Protein AF-A0A061RUN8-F1 (afdb_monomer)

InterPro domains:
  IPR000644 CBS domain [PF00571] (130-183)
  IPR000644 CBS domain [PF00571] (269-320)
  IPR000644 CBS domain [PS51371] (270-327)
  IPR000644 CBS domain [SM00116] (137-188)
  IPR000644 CBS domain [SM00116] (273-321)
  IPR001807 Chloride channel [PF00654] (1-95)
  IPR001807 Chloride channel [PR00762] (46-62)
  IPR001807 Chloride channel [PR00762] (64-83)
  IPR001807 Chloride channel [PR00762] (102-116)
  IPR014743 Chloride channel, core [SSF81340] (1-117)
  IPR046342 CBS domain superfamily [G3DSA:3.10.580.10] (121-216)
  IPR046342 CBS domain superfamily [G3DSA:3.10.580.10] (245-333)
  IPR046342 CBS domain superfamily [SSF54631] (128-319)
  IPR051280 Voltage-gated chloride channel/antiporter [PTHR11689] (1-322)

Radius of gyration: 31.61 Å; Cα contacts (8 Å, |Δi|>4): 404; chains: 1; bounding box: 85×66×84 Å

Secondary structure (DSSP, 8-state):
-HHHHHHHHHHHHHHHHHHHHHTT-----SSSS---SSGGGT--HHHHHHHHHHHHHHHHH---HHHHHHHHHHHT-GGGHHHHHHHHHHHHHHHHHH---HHHHHHHHTT-----SS---SS-GGGSBGGGTSB-S---EESEEEHHHHHHHHHH---SEEEEEEEETTEEEEEEEEEHHHHHHHHHHHHHS-TT------HHHHH-----HHHHHHHHHHHHHHHTT--GGG--TT---TTTHHHHTTT------TTSS-EEE-TTTSBTT--EEETTSBHHHHHHHHHHTT-SEEEEE-TT-BEEEEEETTTTSHHHHHHHHHHHHHHT--

Foldseek 3Di:
DLQVQLVVLLVVLVVVLVVCVVVPPPPPPDDDPDDDPDSCVVGPSNLSSLLSSLLVVCLQAVDQPVSLVVSCVVVVDPVSSVSSNVSSVVSSVVSVVPDDHPVVVVCVVVVPLDADPAQQAPDDLQLPFPLLLFDDDADAAELKHALQVLLVCLVVDPDQKHFYWYQDPVGTFTQFMFGPLQNLQQLVQLLVDDPPDDSPDDVVNSVPPPDDPVVVVVVVVVSVCSSVLHDPVPDDPPDPDPPVVVVCVVPDDRDPDPSRGDMDRCVVRGGRVAAEEERRGGLRVVSCVCVVVVHQKYFYAHPRNHTSGIDGSVSSGRVNNNVSVVVCVVVVSD

Solvent-accessible surface area (backbone atoms only — not comparable to full-atom values): 19364 Å² total; per-residue (Å²): 95,47,66,61,16,23,54,52,15,26,50,51,31,48,51,51,56,50,52,52,64,72,62,64,66,76,73,80,81,87,83,70,100,78,78,73,102,48,78,64,79,83,54,51,38,66,61,31,13,52,33,24,12,41,15,42,36,12,37,42,57,63,48,54,70,68,52,39,50,54,54,25,62,76,65,71,39,74,84,54,35,65,61,33,42,52,38,17,51,53,30,28,54,60,29,63,76,74,47,79,38,53,64,59,55,53,36,58,77,68,67,52,93,72,79,68,100,58,88,66,48,93,54,74,45,68,77,37,44,34,67,59,52,35,46,67,87,68,76,70,42,51,42,67,33,48,41,50,58,53,49,49,50,63,69,78,44,91,66,64,63,34,46,28,26,43,86,48,100,92,44,55,30,64,54,28,34,35,46,43,70,48,53,53,53,51,52,52,53,51,71,70,51,63,94,86,64,79,89,82,74,57,74,67,72,69,62,70,77,86,67,55,78,70,53,53,58,55,47,51,56,53,48,52,33,57,72,68,77,44,73,74,90,74,72,66,97,80,72,86,61,93,69,56,64,66,59,51,69,76,70,64,77,85,73,86,56,78,58,58,80,32,73,45,77,41,68,92,74,39,40,62,83,58,66,68,43,51,41,85,36,31,36,45,61,51,50,51,52,38,61,76,70,64,55,66,65,40,42,25,20,43,98,82,36,31,74,63,26,38,36,42,68,74,41,70,30,41,74,44,43,43,50,25,51,55,51,37,50,74,71,62,76,101

Sequence (334 aa):
MLVIGACAGRLVGIAATHFIMEHDYPLPTSTEGFTPDSPWTWIDPGAFALVGAGAFMGGVTRLTISLSVIMMEISNDIRLLPSVLVSILVAKAMADMCTHALYHALLEIKCVPFLPGEPNASVSPDLLHVTSVMRSPVVCIKEVDRVQYIKTVLRDTGHSVFPVVRSTNNGQVFVGTIARDHLKVILRRLATLPIGAALDVTYEDLQMRQVSQADRDYVADQEMALLHDIPVAAVDPEADGGSQVRQRLANGHAGRTAADEGVVDLRPYMNTSAPSVLDTFSVERAYMMFRTLGLRHLVVVDAVNHIVGIISRQDLLGYCLDDAISKAQRKGEL

Structure (mmCIF, N/CA/C/O backbone):
data_AF-A0A061RUN8-F1
#
_entry.id   AF-A0A061RUN8-F1
#
loop_
_atom_site.group_PDB
_atom_site.id
_atom_site.type_symbol
_atom_site.label_atom_id
_atom_site.label_alt_id
_atom_site.label_comp_id
_atom_site.label_asym_id
_atom_site.label_entity_id
_atom_site.label_seq_id
_atom_site.pdbx_PDB_ins_code
_atom_site.Cartn_x
_atom_site.Cartn_y
_atom_site.Cartn_z
_atom_site.occupancy
_atom_site.B_iso_or_equiv
_atom_site.auth_seq_id
_atom_site.auth_comp_id
_atom_site.auth_asym_id
_atom_site.auth_atom_id
_atom_site.pdbx_PDB_model_num
ATOM 1 N N . MET A 1 1 ? 9.802 -11.479 -22.300 1.00 90.75 1 MET A N 1
ATOM 2 C CA . MET A 1 1 ? 10.288 -10.083 -22.396 1.00 90.75 1 MET A CA 1
ATOM 3 C C . MET A 1 1 ? 11.780 -10.026 -22.693 1.00 90.75 1 MET A C 1
ATOM 5 O O . MET A 1 1 ? 12.121 -9.557 -23.766 1.00 90.75 1 MET A O 1
ATOM 9 N N . LEU A 1 2 ? 12.651 -10.577 -21.838 1.00 93.56 2 LEU A N 1
ATOM 10 C CA . LEU A 1 2 ? 14.108 -10.568 -22.069 1.00 93.56 2 LEU A CA 1
ATOM 11 C C . LEU A 1 2 ? 14.529 -11.144 -23.425 1.00 93.56 2 LEU A C 1
ATOM 13 O O . LEU A 1 2 ? 15.262 -10.488 -24.146 1.00 93.56 2 LEU A O 1
ATOM 17 N N . VAL A 1 3 ? 14.014 -12.317 -23.809 1.00 96.00 3 VAL A N 1
ATOM 18 C CA . VAL A 1 3 ? 14.350 -12.949 -25.101 1.00 96.00 3 VAL A CA 1
ATOM 19 C C . VAL A 1 3 ? 13.972 -12.060 -26.290 1.00 96.00 3 VAL A C 1
ATOM 21 O O . VAL A 1 3 ? 14.757 -11.913 -27.215 1.00 96.00 3 VAL A O 1
ATOM 24 N N . ILE A 1 4 ? 12.804 -11.414 -26.242 1.00 96.25 4 ILE A N 1
ATOM 25 C CA . ILE A 1 4 ? 12.330 -10.522 -27.313 1.00 96.25 4 ILE A CA 1
ATOM 26 C C . ILE A 1 4 ? 13.283 -9.331 -27.459 1.00 96.25 4 ILE A C 1
ATOM 28 O O . ILE A 1 4 ? 13.742 -9.038 -28.562 1.00 96.25 4 ILE A O 1
ATOM 32 N N . GLY A 1 5 ? 13.634 -8.690 -26.340 1.00 96.19 5 GLY A N 1
ATOM 33 C CA . GLY A 1 5 ? 14.608 -7.600 -26.336 1.00 96.19 5 GLY A CA 1
ATOM 34 C C . GLY A 1 5 ? 16.011 -8.048 -26.750 1.00 96.19 5 GLY A C 1
ATOM 35 O O . GLY A 1 5 ? 16.682 -7.323 -27.476 1.00 96.19 5 GLY A O 1
ATOM 36 N N . ALA A 1 6 ? 16.433 -9.257 -26.367 1.00 96.19 6 ALA A N 1
ATOM 37 C CA . ALA A 1 6 ? 17.719 -9.827 -26.761 1.00 96.19 6 ALA A CA 1
ATOM 38 C C . ALA A 1 6 ? 17.799 -10.062 -28.269 1.00 96.19 6 ALA A C 1
ATOM 40 O O . ALA A 1 6 ? 18.789 -9.697 -28.896 1.00 96.19 6 ALA A O 1
ATOM 41 N N . CYS A 1 7 ? 16.749 -10.633 -28.864 1.00 96.62 7 CYS A N 1
ATOM 42 C CA . CYS A 1 7 ? 16.660 -10.823 -30.307 1.00 96.62 7 CYS A CA 1
ATOM 43 C C . CYS A 1 7 ? 16.708 -9.480 -31.045 1.00 96.62 7 CYS A C 1
ATOM 45 O O . CYS A 1 7 ? 17.486 -9.341 -31.985 1.00 96.62 7 CYS A O 1
ATOM 47 N N . ALA A 1 8 ? 15.941 -8.481 -30.596 1.00 96.00 8 ALA A N 1
ATOM 48 C CA . ALA A 1 8 ? 15.952 -7.146 -31.194 1.00 96.00 8 ALA A CA 1
ATOM 49 C C . ALA A 1 8 ? 17.323 -6.458 -31.055 1.00 96.00 8 ALA A C 1
ATOM 51 O O . ALA A 1 8 ? 17.858 -5.949 -32.036 1.00 96.00 8 ALA A O 1
ATOM 52 N N . GLY A 1 9 ? 17.931 -6.503 -29.866 1.00 95.69 9 GLY A N 1
ATOM 53 C CA . GLY A 1 9 ? 19.265 -5.953 -29.618 1.00 95.69 9 GLY A CA 1
ATOM 54 C C . GLY A 1 9 ? 20.340 -6.637 -30.460 1.00 95.69 9 GLY A C 1
ATOM 55 O O . GLY A 1 9 ? 21.174 -5.967 -31.062 1.00 95.69 9 GLY A O 1
ATOM 56 N N . ARG A 1 10 ? 20.277 -7.967 -30.595 1.00 94.88 10 ARG A N 1
ATOM 57 C CA . ARG A 1 10 ? 21.197 -8.726 -31.447 1.00 94.88 10 ARG A CA 1
ATOM 58 C C . ARG A 1 10 ? 21.043 -8.362 -32.922 1.00 94.88 10 ARG A C 1
ATOM 60 O O . ARG A 1 10 ? 22.051 -8.221 -33.606 1.00 94.88 10 ARG A O 1
ATOM 67 N N . LEU A 1 11 ? 19.810 -8.193 -33.406 1.00 95.69 11 LEU A N 1
ATOM 68 C CA . LEU A 1 11 ? 19.546 -7.735 -34.773 1.00 95.69 11 LEU A CA 1
ATOM 69 C C . LEU A 1 11 ? 20.143 -6.346 -35.018 1.00 95.69 11 LEU A C 1
ATOM 71 O O . LEU A 1 11 ? 20.801 -6.153 -36.034 1.00 95.69 11 LEU A O 1
ATOM 75 N N . VAL A 1 12 ? 19.985 -5.414 -34.072 1.00 93.88 12 VAL A N 1
ATOM 76 C CA . VAL A 1 12 ? 20.600 -4.078 -34.148 1.00 93.88 12 VAL A CA 1
ATOM 77 C C . VAL A 1 12 ? 22.128 -4.167 -34.146 1.00 93.88 12 VAL A C 1
ATOM 79 O O . VAL A 1 12 ? 22.766 -3.497 -34.950 1.00 93.88 12 VAL A O 1
ATOM 82 N N . GLY A 1 13 ? 22.720 -5.022 -33.307 1.00 91.12 13 GLY A N 1
ATOM 83 C CA . GLY A 1 13 ? 24.169 -5.240 -33.279 1.00 91.12 13 GLY A CA 1
ATOM 84 C C . GLY A 1 13 ? 24.713 -5.773 -34.609 1.00 91.12 13 GLY A C 1
ATOM 85 O O . GLY A 1 13 ? 25.677 -5.229 -35.139 1.00 91.12 13 GLY A O 1
ATOM 86 N N . ILE A 1 14 ? 24.060 -6.782 -35.196 1.00 90.25 14 ILE A N 1
ATOM 87 C CA . ILE A 1 14 ? 24.443 -7.331 -36.509 1.00 90.25 14 ILE A CA 1
ATOM 88 C C . ILE A 1 14 ? 24.260 -6.276 -37.609 1.00 90.25 14 ILE A C 1
ATOM 90 O O . ILE A 1 14 ? 25.157 -6.083 -38.428 1.00 90.25 14 ILE A O 1
ATOM 94 N N . ALA A 1 15 ? 23.140 -5.550 -37.610 1.00 89.62 15 ALA A N 1
ATOM 95 C CA . ALA A 1 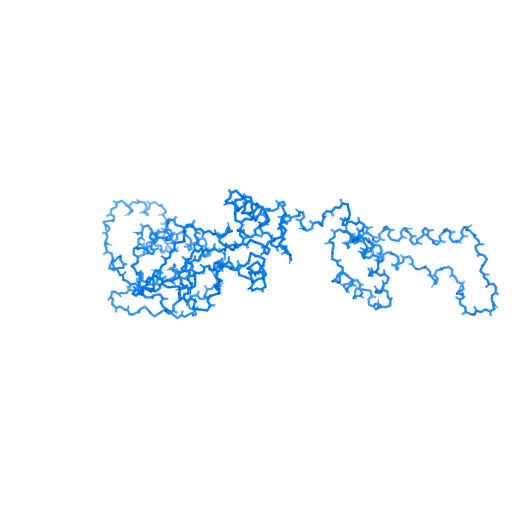15 ? 22.892 -4.482 -38.574 1.00 89.62 15 ALA A CA 1
ATOM 96 C C . ALA A 1 15 ? 23.943 -3.364 -38.478 1.00 89.62 15 ALA A C 1
ATOM 98 O O . ALA A 1 15 ? 24.418 -2.893 -39.506 1.00 89.62 15 ALA A O 1
ATOM 99 N N . ALA A 1 16 ? 24.361 -2.987 -37.265 1.00 85.88 16 ALA A N 1
ATOM 100 C CA . ALA A 1 16 ? 25.427 -2.011 -37.053 1.00 85.88 16 ALA A CA 1
ATOM 101 C C . ALA A 1 16 ? 26.763 -2.500 -37.630 1.00 85.88 16 ALA A C 1
ATOM 103 O O . ALA A 1 16 ? 27.414 -1.755 -38.360 1.00 85.88 16 ALA A O 1
ATOM 104 N N . THR A 1 17 ? 27.141 -3.763 -37.380 1.00 83.44 17 THR A N 1
ATOM 105 C CA . THR A 1 17 ? 28.361 -4.336 -37.978 1.00 83.44 17 THR A CA 1
ATOM 106 C C . THR A 1 17 ? 28.304 -4.346 -39.504 1.00 83.44 17 THR A C 1
ATOM 108 O O . THR A 1 17 ? 29.271 -3.948 -40.148 1.00 83.44 17 THR A O 1
ATOM 111 N N . HIS A 1 18 ? 27.159 -4.719 -40.087 1.00 83.31 18 HIS A N 1
ATOM 112 C CA . HIS A 1 18 ? 26.980 -4.748 -41.537 1.00 83.31 18 HIS A CA 1
ATOM 113 C C . HIS A 1 18 ? 27.050 -3.346 -42.146 1.00 83.31 18 HIS A C 1
ATOM 115 O O . HIS A 1 18 ? 27.746 -3.143 -43.131 1.00 83.31 18 HIS A O 1
ATOM 121 N N . PHE A 1 19 ? 26.382 -2.363 -41.538 1.00 83.00 19 PHE A N 1
ATOM 122 C CA . PHE A 1 19 ? 26.378 -0.982 -42.018 1.00 83.00 19 PHE A CA 1
ATOM 123 C C . PHE A 1 19 ? 27.784 -0.371 -42.042 1.00 83.00 19 PHE A C 1
ATOM 125 O O . PHE A 1 19 ? 28.149 0.322 -42.989 1.00 83.00 19 PHE A O 1
ATOM 132 N N . ILE A 1 20 ? 28.586 -0.656 -41.015 1.00 76.38 20 ILE A N 1
ATOM 133 C CA . ILE A 1 20 ? 29.964 -0.166 -40.907 1.00 76.38 20 ILE A CA 1
ATOM 134 C C . ILE A 1 20 ? 30.882 -0.857 -41.920 1.00 76.38 20 ILE A C 1
ATOM 136 O O . ILE A 1 20 ? 31.741 -0.196 -42.497 1.00 76.38 20 ILE A O 1
ATOM 140 N N . MET A 1 21 ? 30.686 -2.158 -42.157 1.00 73.19 21 MET A N 1
ATOM 141 C CA . MET A 1 21 ? 31.404 -2.895 -43.203 1.00 73.19 21 MET A CA 1
ATOM 142 C C . MET A 1 21 ? 31.029 -2.414 -44.612 1.00 73.19 21 MET A C 1
ATOM 144 O O . MET A 1 21 ? 31.880 -2.389 -45.491 1.00 73.19 21 MET A O 1
ATOM 148 N N . GLU A 1 22 ? 29.771 -2.032 -4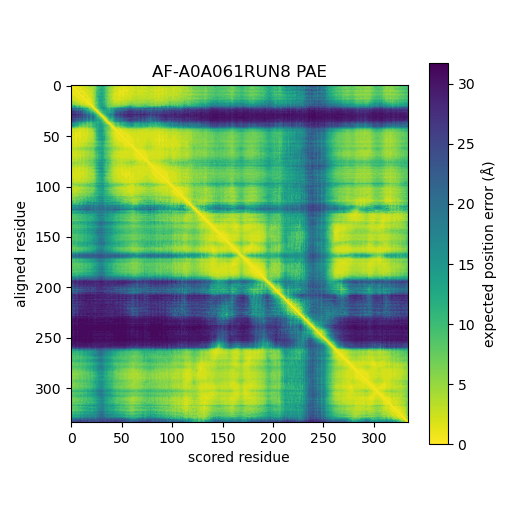4.832 1.00 72.75 22 GLU A N 1
ATOM 149 C CA . GLU A 1 22 ? 29.256 -1.605 -46.138 1.00 72.75 22 GLU A CA 1
ATOM 150 C C . GLU A 1 22 ? 29.661 -0.169 -46.507 1.00 72.75 22 GLU A C 1
ATOM 152 O O . GLU A 1 22 ? 29.859 0.124 -47.683 1.00 72.75 22 GLU A O 1
ATOM 157 N N . HIS A 1 23 ? 29.824 0.723 -45.524 1.00 68.75 23 HIS A N 1
ATOM 158 C CA . HIS A 1 23 ? 30.216 2.120 -45.761 1.00 68.75 23 HIS A CA 1
ATOM 159 C C . HIS A 1 23 ? 31.730 2.364 -45.863 1.00 68.75 23 HIS A C 1
ATOM 161 O O . HIS A 1 23 ? 32.127 3.526 -45.931 1.00 68.75 23 HIS A O 1
ATOM 167 N N . ASP A 1 24 ? 32.554 1.308 -45.890 1.00 58.88 24 ASP A N 1
ATOM 168 C CA . ASP A 1 24 ? 34.011 1.350 -46.111 1.00 58.88 24 ASP A CA 1
ATOM 169 C C . ASP A 1 24 ? 34.677 2.546 -45.401 1.00 58.88 24 ASP A C 1
ATOM 171 O O . ASP A 1 24 ? 35.418 3.333 -45.995 1.00 58.88 24 ASP A O 1
ATOM 175 N N . TYR A 1 25 ? 34.341 2.747 -44.116 1.00 55.16 25 TYR A N 1
ATOM 176 C CA . TYR A 1 25 ? 35.013 3.762 -43.311 1.00 55.16 25 TYR A CA 1
ATOM 177 C C . TYR A 1 25 ? 36.499 3.405 -43.323 1.00 55.16 25 TYR A C 1
ATOM 179 O O . TYR A 1 25 ? 36.845 2.328 -42.826 1.00 55.16 25 TYR A O 1
ATOM 187 N N . PRO A 1 26 ? 37.383 4.255 -43.882 1.00 51.06 26 PRO A N 1
ATOM 188 C CA . PRO A 1 26 ? 38.795 3.940 -43.922 1.00 51.06 26 PRO A CA 1
ATOM 189 C C . PRO A 1 26 ? 39.248 3.802 -42.476 1.00 51.06 26 PRO A C 1
ATOM 191 O O . PRO A 1 26 ? 39.235 4.776 -41.721 1.00 51.06 26 PRO A O 1
ATOM 194 N N . LEU A 1 27 ? 39.608 2.580 -42.078 1.00 55.97 27 LEU A N 1
ATOM 195 C CA . LEU A 1 27 ? 40.363 2.346 -40.857 1.00 55.97 27 LEU A CA 1
ATOM 196 C C . LEU A 1 27 ? 41.563 3.299 -40.933 1.00 55.97 27 LEU A C 1
ATOM 198 O O . LEU A 1 27 ? 42.354 3.167 -41.872 1.00 55.97 27 LEU A O 1
ATOM 202 N N . PRO A 1 28 ? 41.683 4.306 -40.046 1.00 47.56 28 PRO A N 1
ATOM 203 C CA . PRO A 1 28 ? 42.823 5.200 -40.086 1.00 47.56 28 PRO A CA 1
ATOM 204 C C . PRO A 1 28 ? 44.076 4.345 -39.921 1.00 47.56 28 PRO A C 1
ATOM 206 O O . PRO A 1 28 ? 44.276 3.695 -38.898 1.00 47.56 28 PRO A O 1
ATOM 209 N N . THR A 1 29 ? 44.890 4.301 -40.972 1.00 47.75 29 THR A N 1
ATOM 210 C CA . THR A 1 29 ? 46.168 3.595 -41.002 1.00 47.75 29 THR A CA 1
ATOM 211 C C . THR A 1 29 ? 47.048 4.075 -39.846 1.00 47.75 29 THR A C 1
ATOM 213 O O . THR A 1 29 ? 47.623 5.156 -39.899 1.00 47.75 29 THR A O 1
ATOM 216 N N . SER A 1 30 ? 47.114 3.259 -38.794 1.00 50.62 30 SER A N 1
ATOM 217 C CA . SER A 1 30 ? 48.291 2.978 -37.964 1.00 50.62 30 SER A CA 1
ATOM 218 C C . SER A 1 30 ? 49.205 4.148 -37.555 1.00 50.62 30 SER A C 1
ATOM 220 O O . SER A 1 30 ? 50.423 4.034 -37.706 1.00 50.62 30 SER A O 1
ATOM 222 N N . THR A 1 31 ? 48.683 5.240 -36.990 1.00 48.31 31 THR A N 1
ATOM 223 C CA . THR A 1 31 ? 49.556 6.243 -36.334 1.00 48.31 31 THR A CA 1
ATOM 224 C C . THR A 1 31 ? 49.232 6.558 -34.876 1.00 48.31 31 THR A C 1
ATOM 226 O O . THR A 1 31 ? 50.123 7.015 -34.173 1.00 48.31 31 THR A O 1
ATOM 229 N N . GLU A 1 32 ? 48.055 6.211 -34.354 1.00 45.66 32 GLU A N 1
ATOM 230 C CA . GLU A 1 32 ? 47.709 6.403 -32.936 1.00 45.66 32 GLU A CA 1
ATOM 231 C C . GLU A 1 32 ? 46.931 5.157 -32.460 1.00 45.66 32 GLU A C 1
ATOM 233 O O . GLU A 1 32 ? 45.797 4.943 -32.877 1.00 45.66 32 GLU A O 1
ATOM 238 N N . GLY A 1 33 ? 47.577 4.282 -31.674 1.00 45.50 33 GLY A N 1
ATOM 239 C CA . GLY A 1 33 ? 47.192 2.899 -31.312 1.00 45.50 33 GLY A CA 1
ATOM 240 C C . GLY A 1 33 ? 45.818 2.645 -30.662 1.00 45.50 33 GLY A C 1
ATOM 241 O O . GLY A 1 33 ? 45.763 2.077 -29.575 1.00 45.50 33 GLY A O 1
ATOM 242 N N . PHE A 1 34 ? 44.717 3.013 -31.321 1.00 52.09 34 PHE A N 1
ATOM 243 C CA . PHE A 1 34 ? 43.353 2.901 -30.791 1.00 52.09 34 PHE A CA 1
ATOM 244 C C . PHE A 1 34 ? 42.370 2.110 -31.680 1.00 52.09 34 PHE A C 1
ATOM 246 O O . PHE A 1 34 ? 41.207 1.962 -31.312 1.00 52.09 34 PHE A O 1
ATOM 253 N N . THR A 1 35 ? 42.789 1.558 -32.827 1.00 52.78 35 THR A N 1
ATOM 254 C CA . THR A 1 35 ? 41.910 0.725 -33.676 1.00 52.78 35 THR A CA 1
ATOM 255 C C . THR A 1 35 ? 42.324 -0.749 -33.638 1.00 52.78 35 THR A C 1
ATOM 257 O O . THR A 1 35 ? 43.464 -1.050 -33.989 1.00 52.78 35 THR A O 1
ATOM 260 N N . PRO A 1 36 ? 41.436 -1.674 -33.237 1.00 53.53 36 PRO A N 1
ATOM 261 C CA . PRO A 1 36 ? 41.729 -3.105 -33.232 1.00 53.53 36 PRO A CA 1
ATOM 262 C C . PRO A 1 36 ? 41.572 -3.753 -34.625 1.00 53.53 36 PRO A C 1
ATOM 264 O O . PRO A 1 36 ? 40.843 -3.251 -35.477 1.00 53.53 36 PRO A O 1
ATOM 267 N N . ASP A 1 37 ? 42.231 -4.898 -34.830 1.00 57.28 37 ASP A N 1
ATOM 268 C CA . ASP A 1 37 ? 42.442 -5.568 -36.130 1.00 57.28 37 ASP A CA 1
ATOM 269 C C . ASP A 1 37 ? 41.174 -6.137 -36.812 1.00 57.28 37 ASP A C 1
ATOM 271 O O . ASP A 1 37 ? 41.249 -6.693 -37.909 1.00 57.28 37 ASP A O 1
ATOM 275 N N . SER A 1 38 ? 39.994 -6.049 -36.181 1.00 64.25 38 SER A N 1
ATOM 276 C CA . SER A 1 38 ? 38.752 -6.643 -36.691 1.00 64.25 38 SER A CA 1
ATOM 277 C C . SER A 1 38 ? 37.494 -5.842 -36.310 1.00 64.25 38 SER A C 1
ATOM 279 O O . SER A 1 38 ? 37.396 -5.350 -35.190 1.00 64.25 38 SER A O 1
ATOM 281 N N . PRO A 1 39 ? 36.458 -5.750 -37.166 1.00 61.12 39 PRO A N 1
ATOM 282 C CA . PRO A 1 39 ? 35.185 -5.105 -36.816 1.00 61.12 39 PRO A CA 1
ATOM 283 C C . PRO A 1 39 ? 34.502 -5.673 -35.556 1.00 61.12 39 PRO A C 1
ATOM 285 O O . PRO A 1 39 ? 33.817 -4.964 -34.822 1.00 61.12 39 PRO A O 1
ATOM 288 N N . TRP A 1 40 ? 34.741 -6.953 -35.271 1.00 65.00 40 TRP A N 1
ATOM 289 C CA . TRP A 1 40 ? 34.124 -7.691 -34.167 1.00 65.00 40 TRP A CA 1
ATOM 290 C C . TRP A 1 40 ? 34.709 -7.369 -32.786 1.00 65.00 40 TRP A C 1
ATOM 292 O O . TRP A 1 40 ? 34.112 -7.725 -31.776 1.00 65.00 40 TRP A O 1
ATOM 302 N N . THR A 1 41 ? 35.869 -6.710 -32.708 1.00 66.50 41 THR A N 1
ATOM 303 C CA . THR A 1 41 ? 36.519 -6.406 -31.418 1.00 66.50 41 THR A CA 1
ATOM 304 C C . THR A 1 41 ? 35.976 -5.150 -30.743 1.00 66.50 41 THR A C 1
ATOM 306 O O . THR A 1 41 ? 36.185 -4.976 -29.547 1.00 66.50 41 THR A O 1
ATOM 309 N N . TRP A 1 42 ? 35.286 -4.273 -31.479 1.00 71.38 42 TRP A N 1
ATOM 310 C CA . TRP A 1 42 ? 34.696 -3.043 -30.934 1.00 71.38 42 TRP A CA 1
ATOM 311 C C . TRP A 1 42 ? 33.161 -3.054 -30.926 1.00 71.38 42 TRP A C 1
ATOM 313 O O . TRP A 1 42 ? 32.559 -2.283 -30.180 1.00 71.38 42 TRP A O 1
ATOM 323 N N . ILE A 1 43 ? 32.521 -3.954 -31.684 1.00 80.62 43 ILE A N 1
ATOM 324 C CA . ILE A 1 43 ? 31.067 -4.164 -31.679 1.00 80.62 43 ILE A CA 1
ATOM 325 C C . ILE A 1 43 ? 30.785 -5.654 -31.477 1.00 80.62 43 ILE A C 1
ATOM 327 O O . ILE A 1 43 ? 30.871 -6.442 -32.416 1.00 80.62 43 ILE A O 1
ATOM 331 N N . ASP A 1 44 ? 30.415 -6.032 -30.252 1.00 87.12 44 ASP A N 1
ATOM 332 C CA . ASP A 1 44 ? 29.948 -7.385 -29.938 1.00 87.12 44 ASP A CA 1
ATOM 333 C C . ASP A 1 44 ? 28.408 -7.462 -30.013 1.00 87.12 44 ASP A C 1
ATOM 335 O O . ASP A 1 44 ? 27.717 -6.872 -29.172 1.00 87.12 44 ASP A O 1
ATOM 339 N N . PRO A 1 45 ? 27.824 -8.224 -30.962 1.00 89.44 45 PRO A N 1
ATOM 340 C CA . PRO A 1 45 ? 26.382 -8.456 -31.017 1.00 89.44 45 PRO A CA 1
ATOM 341 C C . PRO A 1 45 ? 25.806 -9.084 -29.736 1.00 89.44 45 PRO A C 1
ATOM 343 O O . PRO A 1 45 ? 24.603 -8.967 -29.492 1.00 89.44 45 PRO A O 1
ATOM 346 N N . GLY A 1 46 ? 26.628 -9.767 -28.927 1.00 89.69 46 GLY A N 1
ATOM 347 C CA . GLY A 1 46 ? 26.259 -10.279 -27.606 1.00 89.69 46 GLY A CA 1
ATOM 348 C C . GLY A 1 46 ? 25.956 -9.163 -26.605 1.00 89.69 46 GLY A C 1
ATOM 349 O O . GLY A 1 46 ? 24.871 -9.142 -26.021 1.00 89.69 46 GLY A O 1
ATOM 350 N N . ALA A 1 47 ? 26.857 -8.189 -26.471 1.00 90.25 47 ALA A N 1
ATOM 351 C CA . ALA A 1 47 ? 26.648 -7.003 -25.641 1.00 90.25 47 ALA A CA 1
ATOM 352 C C . ALA A 1 47 ? 25.395 -6.209 -26.061 1.00 90.25 47 ALA A C 1
ATOM 354 O O . ALA A 1 47 ? 24.583 -5.837 -25.213 1.00 90.25 47 ALA A O 1
ATOM 355 N N . PHE A 1 48 ?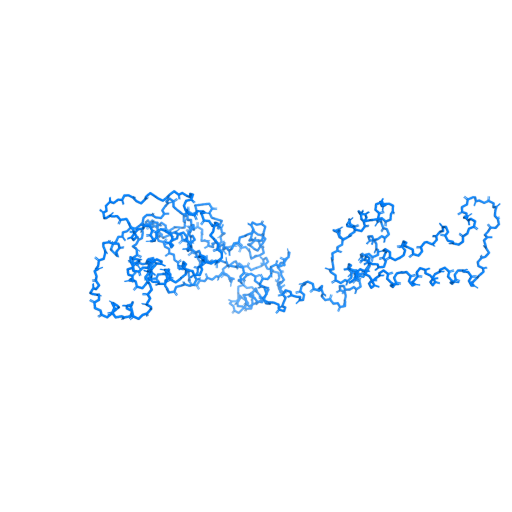 25.167 -6.023 -27.367 1.00 92.75 48 PHE A N 1
ATOM 356 C CA . PHE A 1 48 ? 23.951 -5.365 -27.870 1.00 92.75 48 PHE A CA 1
ATOM 357 C C . PHE A 1 48 ? 22.673 -6.163 -27.576 1.00 92.75 48 PHE A C 1
ATOM 359 O O . PHE A 1 48 ? 21.634 -5.570 -27.277 1.00 92.75 48 PHE A O 1
ATOM 366 N N . ALA A 1 49 ? 22.734 -7.499 -27.603 1.00 94.69 49 ALA A N 1
ATOM 367 C CA . ALA A 1 49 ? 21.620 -8.343 -27.178 1.00 94.69 49 ALA A CA 1
ATOM 368 C C . ALA A 1 49 ? 21.286 -8.118 -25.696 1.00 94.69 49 ALA A C 1
ATOM 370 O O . ALA A 1 49 ? 20.117 -7.971 -25.341 1.00 94.69 49 ALA A O 1
ATOM 371 N N . LEU A 1 50 ? 22.300 -8.028 -24.832 1.00 93.50 50 LEU A N 1
ATOM 372 C CA . LEU A 1 50 ? 22.099 -7.752 -23.411 1.00 93.50 50 LEU A CA 1
ATOM 373 C C . LEU A 1 50 ? 21.459 -6.372 -23.186 1.00 93.50 50 LEU A C 1
ATOM 375 O O . LEU A 1 50 ? 20.463 -6.256 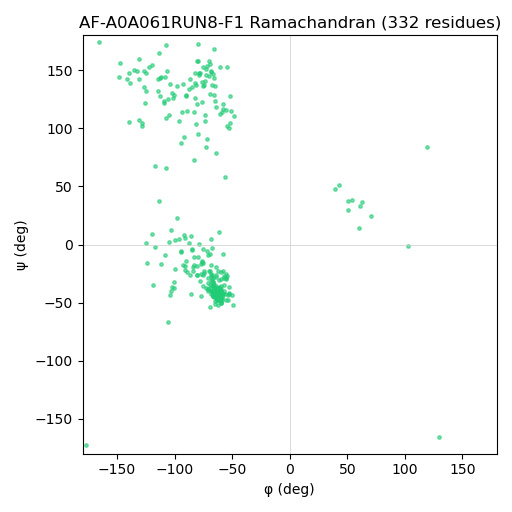-22.469 1.00 93.50 50 LEU A O 1
ATOM 379 N N . VAL A 1 51 ? 21.986 -5.335 -23.840 1.00 94.94 51 VAL A N 1
ATOM 380 C CA . VAL A 1 51 ? 21.454 -3.966 -23.762 1.00 94.94 51 VAL A CA 1
ATOM 381 C C . VAL A 1 51 ? 19.999 -3.921 -24.248 1.00 94.94 51 VAL A C 1
ATOM 383 O O . VAL A 1 51 ? 19.135 -3.384 -23.556 1.00 94.94 51 VAL A O 1
ATOM 386 N N . GLY A 1 52 ? 19.684 -4.562 -25.379 1.00 95.88 52 GLY A N 1
ATOM 387 C CA . GLY A 1 52 ? 18.317 -4.647 -25.905 1.00 95.88 52 GLY A CA 1
ATOM 388 C C . GLY A 1 52 ? 17.354 -5.418 -24.995 1.00 95.88 52 GLY A C 1
ATOM 389 O O . GLY A 1 52 ? 16.204 -5.012 -24.811 1.00 95.88 52 GLY A O 1
ATOM 390 N N . ALA A 1 53 ? 17.817 -6.503 -24.368 1.00 95.81 53 ALA A N 1
ATOM 391 C CA . ALA A 1 53 ? 17.040 -7.262 -23.392 1.00 95.81 53 ALA A CA 1
ATOM 392 C C . ALA A 1 53 ? 16.692 -6.418 -22.158 1.00 95.81 53 ALA A C 1
ATOM 394 O O . ALA A 1 53 ? 15.533 -6.412 -21.726 1.00 95.81 53 ALA A O 1
ATOM 395 N N . GLY A 1 54 ? 17.672 -5.671 -21.638 1.00 95.12 54 GLY A N 1
ATOM 396 C CA . GLY A 1 54 ? 17.496 -4.741 -20.525 1.00 95.12 54 GLY A CA 1
ATOM 397 C C . GLY A 1 54 ? 16.525 -3.619 -20.881 1.00 95.12 54 GLY A C 1
ATOM 398 O O . GLY A 1 54 ? 15.525 -3.436 -20.188 1.00 95.12 54 GLY A O 1
ATOM 399 N N . ALA A 1 55 ? 16.757 -2.936 -22.004 1.00 96.31 55 ALA A N 1
ATOM 400 C CA . ALA A 1 55 ? 15.907 -1.858 -22.501 1.00 96.31 55 ALA A CA 1
ATOM 401 C C . ALA A 1 55 ? 14.445 -2.302 -22.665 1.00 96.31 55 ALA A C 1
ATOM 403 O O . ALA A 1 55 ? 13.539 -1.645 -22.157 1.00 96.31 55 ALA A O 1
ATOM 404 N N . PHE A 1 56 ? 14.194 -3.455 -23.294 1.00 95.81 56 PHE A N 1
ATOM 405 C CA . PHE A 1 56 ? 12.830 -3.952 -23.484 1.00 95.81 56 PHE A CA 1
ATOM 406 C C . PHE A 1 56 ? 12.163 -4.341 -22.157 1.00 95.81 56 PHE A C 1
ATOM 408 O O . PHE A 1 56 ? 11.012 -3.984 -21.910 1.00 95.81 56 PHE A O 1
ATOM 415 N N . MET A 1 57 ? 12.866 -5.046 -21.264 1.00 95.31 57 MET A N 1
ATOM 416 C CA . MET A 1 57 ? 12.293 -5.427 -19.969 1.00 95.31 57 MET A CA 1
ATOM 417 C C . MET A 1 57 ? 12.048 -4.208 -19.067 1.00 95.31 57 MET A C 1
ATOM 419 O O . MET A 1 57 ? 10.988 -4.127 -18.441 1.00 95.31 57 MET A O 1
ATOM 423 N N . GLY A 1 58 ? 12.962 -3.237 -19.042 1.00 95.00 58 GLY A N 1
ATOM 424 C CA . GLY A 1 58 ? 12.799 -1.969 -18.325 1.00 95.00 58 GLY A CA 1
ATOM 425 C C . GLY A 1 58 ? 11.671 -1.116 -18.912 1.00 95.00 58 GLY A C 1
ATOM 426 O O . GLY A 1 58 ? 10.844 -0.574 -18.178 1.00 95.00 58 GLY A O 1
ATOM 427 N N . GLY A 1 59 ? 11.548 -1.105 -20.239 1.00 94.81 59 GLY A N 1
ATOM 428 C CA . GLY A 1 59 ? 10.467 -0.465 -20.986 1.00 94.81 59 GLY A CA 1
ATOM 429 C C . GLY A 1 59 ? 9.104 -1.159 -20.877 1.00 94.81 59 GLY A C 1
ATOM 430 O O . GLY A 1 59 ? 8.107 -0.578 -21.281 1.00 94.81 59 GLY A O 1
ATOM 431 N N . VAL A 1 60 ? 8.998 -2.358 -20.300 1.00 94.81 60 VAL A N 1
ATOM 432 C CA . VAL A 1 60 ? 7.700 -3.004 -19.999 1.00 94.81 60 VAL A CA 1
ATOM 433 C C . VAL A 1 60 ? 7.373 -2.921 -18.506 1.00 94.81 60 VAL A C 1
ATOM 435 O O . VAL A 1 60 ? 6.243 -2.625 -18.117 1.00 94.81 60 VAL A O 1
ATOM 438 N N . THR A 1 61 ? 8.368 -3.180 -17.656 1.00 94.31 61 THR A N 1
ATOM 439 C CA . THR A 1 61 ? 8.186 -3.311 -16.200 1.00 94.31 61 THR A CA 1
ATOM 440 C C . THR A 1 61 ? 8.406 -2.016 -15.421 1.00 94.31 61 THR A C 1
ATOM 442 O O . THR A 1 61 ? 7.965 -1.936 -14.280 1.00 94.31 61 THR A O 1
ATOM 445 N N . ARG A 1 62 ? 9.074 -1.014 -16.011 1.00 93.94 62 ARG A N 1
ATOM 446 C CA . ARG A 1 62 ? 9.546 0.228 -15.360 1.00 93.94 62 ARG A CA 1
ATOM 447 C C . ARG A 1 62 ? 10.524 0.016 -14.198 1.00 93.94 62 ARG A C 1
ATOM 449 O O . ARG A 1 62 ? 10.806 0.961 -13.465 1.00 93.94 62 ARG A O 1
ATOM 456 N N . LEU A 1 63 ? 11.082 -1.187 -14.051 1.00 92.69 63 LEU A N 1
ATOM 457 C CA . LEU A 1 63 ? 12.141 -1.476 -13.086 1.00 92.69 63 LEU A CA 1
ATOM 458 C C . LEU A 1 63 ? 13.488 -1.011 -13.648 1.00 92.69 63 LEU A C 1
ATOM 460 O O . LEU A 1 63 ? 13.900 -1.461 -14.715 1.00 92.69 63 LEU A O 1
ATOM 464 N N . THR A 1 64 ? 14.167 -0.112 -12.935 1.00 91.94 64 THR A N 1
ATOM 465 C CA . THR A 1 64 ? 15.433 0.488 -13.384 1.00 91.94 64 THR A CA 1
ATOM 466 C C . THR A 1 64 ? 16.628 -0.074 -12.623 1.00 91.94 64 THR A C 1
ATOM 468 O O . THR A 1 64 ? 17.445 -0.788 -13.199 1.00 91.94 64 THR A O 1
ATOM 471 N N . ILE A 1 65 ? 16.714 0.204 -11.321 1.00 92.50 65 ILE A N 1
ATOM 472 C CA . ILE A 1 65 ? 17.891 -0.109 -10.498 1.00 92.50 65 ILE A CA 1
ATOM 473 C C . ILE A 1 65 ? 18.041 -1.621 -10.317 1.00 92.50 65 ILE A C 1
ATOM 475 O O . ILE A 1 65 ? 19.080 -2.177 -10.657 1.00 92.50 65 ILE A O 1
ATOM 479 N N . SER A 1 66 ? 16.990 -2.304 -9.852 1.00 94.00 66 SER A N 1
ATOM 480 C CA . SER A 1 66 ? 17.024 -3.754 -9.620 1.00 94.00 66 SER A CA 1
ATOM 481 C C . SER A 1 66 ? 17.301 -4.539 -10.900 1.00 94.00 66 SER A C 1
ATOM 483 O O . SER A 1 66 ? 18.127 -5.443 -10.898 1.00 94.00 66 SER A O 1
ATOM 485 N N . LEU A 1 67 ? 16.666 -4.159 -12.012 1.00 93.94 67 LEU A N 1
ATOM 486 C CA . LEU A 1 67 ? 16.886 -4.803 -13.305 1.00 93.94 67 LEU A CA 1
ATOM 487 C C . LEU A 1 67 ? 18.325 -4.615 -13.802 1.00 93.94 67 LEU A C 1
ATOM 489 O O . LEU A 1 67 ? 18.915 -5.561 -14.315 1.00 93.94 67 LEU A O 1
ATOM 493 N N . SER A 1 68 ? 18.898 -3.422 -13.630 1.00 92.44 68 SER A N 1
ATOM 494 C CA . SER A 1 68 ? 20.284 -3.147 -14.032 1.00 92.44 68 SER A CA 1
ATOM 495 C C . SER A 1 68 ? 21.282 -3.982 -13.228 1.00 92.44 68 SER A C 1
ATOM 497 O O . SER A 1 68 ? 22.223 -4.522 -13.803 1.00 92.44 68 SER A O 1
ATOM 499 N N . VAL A 1 69 ? 21.045 -4.138 -11.920 1.00 93.19 69 VAL A N 1
ATOM 500 C CA . VAL A 1 69 ? 21.862 -4.994 -11.045 1.00 93.19 69 VAL A CA 1
ATOM 501 C C . VAL A 1 69 ? 21.746 -6.460 -11.457 1.00 93.19 69 VAL A C 1
ATOM 503 O O . VAL A 1 69 ? 22.767 -7.094 -11.682 1.00 93.19 69 VAL A O 1
ATOM 506 N N . ILE A 1 70 ? 20.529 -6.973 -11.667 1.00 93.94 70 ILE A N 1
ATOM 507 C CA . ILE A 1 70 ? 20.313 -8.355 -12.130 1.00 93.94 70 ILE A CA 1
ATOM 508 C C . ILE A 1 70 ? 21.052 -8.609 -13.453 1.00 93.94 70 ILE A C 1
ATOM 510 O O . ILE A 1 70 ? 21.685 -9.646 -13.628 1.00 93.94 70 ILE A O 1
ATOM 514 N N . MET A 1 71 ? 21.005 -7.658 -14.390 1.00 92.31 71 MET A N 1
ATOM 515 C CA . MET A 1 71 ? 21.670 -7.804 -15.685 1.00 92.31 71 MET A CA 1
ATOM 516 C C . MET A 1 71 ? 23.200 -7.798 -15.568 1.00 92.31 71 MET A C 1
ATOM 518 O O . MET A 1 71 ? 23.879 -8.544 -16.277 1.00 92.31 71 MET A O 1
ATOM 522 N N . MET A 1 72 ? 23.735 -6.981 -14.658 1.00 90.88 72 MET A N 1
ATOM 523 C CA . MET A 1 72 ? 25.158 -6.954 -14.324 1.00 90.88 72 MET A CA 1
ATOM 524 C C . MET A 1 72 ? 25.603 -8.252 -13.642 1.00 90.88 72 MET A C 1
ATOM 526 O O . MET A 1 72 ? 26.637 -8.790 -14.025 1.00 90.88 72 MET A O 1
ATOM 530 N N . GLU A 1 73 ? 24.812 -8.796 -12.716 1.00 93.88 73 GLU A N 1
ATOM 531 C CA . GLU A 1 73 ? 25.108 -10.065 -12.041 1.00 93.88 73 GLU A CA 1
ATOM 532 C C . GLU A 1 73 ? 25.101 -11.247 -13.017 1.00 93.88 73 GLU A C 1
ATOM 534 O O . GLU A 1 73 ? 26.029 -12.052 -13.007 1.00 93.88 73 GLU A O 1
ATOM 539 N N . ILE A 1 74 ? 24.106 -11.326 -13.913 1.00 91.25 74 ILE A N 1
ATOM 540 C CA . ILE A 1 74 ? 24.025 -12.384 -14.938 1.00 91.25 74 ILE A CA 1
ATOM 541 C C . ILE A 1 74 ? 25.226 -12.330 -15.889 1.00 91.25 74 ILE A C 1
ATOM 543 O O . ILE A 1 74 ? 25.733 -13.368 -16.310 1.00 91.25 74 ILE A O 1
ATOM 547 N N . SER A 1 75 ? 25.675 -11.125 -16.237 1.00 90.50 75 SER A N 1
ATOM 548 C CA . SER A 1 75 ? 26.790 -10.932 -17.172 1.00 90.50 75 SER A CA 1
ATOM 549 C C . SER A 1 75 ? 28.154 -11.018 -16.492 1.00 90.50 75 SER A C 1
ATOM 551 O O . SER A 1 75 ? 29.161 -11.206 -17.169 1.00 90.50 75 SER A O 1
ATOM 553 N N . ASN A 1 76 ? 28.190 -10.856 -15.166 1.00 93.56 76 ASN A N 1
ATOM 554 C CA . ASN A 1 76 ? 29.395 -10.770 -14.349 1.00 93.56 76 ASN A CA 1
ATOM 555 C C . ASN A 1 76 ? 30.430 -9.743 -14.872 1.00 93.56 76 ASN A C 1
ATOM 557 O O . ASN A 1 76 ? 31.635 -9.903 -14.681 1.00 93.56 76 ASN A O 1
ATOM 561 N N . ASP A 1 77 ? 29.971 -8.677 -15.539 1.00 91.31 77 ASP A N 1
ATOM 562 C CA . ASP A 1 77 ? 30.821 -7.584 -16.022 1.00 91.31 77 ASP A CA 1
ATOM 563 C C . ASP A 1 77 ? 30.231 -6.227 -15.624 1.00 91.31 77 ASP A C 1
ATOM 565 O O . ASP A 1 77 ? 29.239 -5.744 -16.175 1.00 91.31 77 ASP A O 1
ATOM 569 N N . ILE A 1 78 ? 30.881 -5.585 -14.654 1.00 93.06 78 ILE A N 1
ATOM 570 C CA . ILE A 1 78 ? 30.482 -4.271 -14.149 1.00 93.06 78 ILE A CA 1
ATOM 571 C C . ILE A 1 78 ? 30.734 -3.142 -15.156 1.00 93.06 78 ILE A C 1
ATOM 573 O O . ILE A 1 78 ? 30.075 -2.107 -15.085 1.00 93.06 78 ILE A O 1
ATOM 577 N N . ARG A 1 79 ? 31.643 -3.314 -16.124 1.00 90.81 79 ARG A N 1
ATOM 578 C CA . ARG A 1 79 ? 31.937 -2.274 -17.128 1.00 90.81 79 ARG A CA 1
ATOM 579 C C . ARG A 1 79 ? 30.760 -2.041 -18.065 1.00 90.81 79 ARG A C 1
ATOM 581 O O . ARG A 1 79 ? 30.603 -0.942 -18.588 1.00 90.81 79 ARG A O 1
ATOM 588 N N . LEU A 1 80 ? 29.916 -3.056 -18.246 1.00 87.81 80 LEU A N 1
ATOM 589 C CA . LEU A 1 80 ? 28.733 -2.987 -19.098 1.00 87.81 80 LEU A CA 1
ATOM 590 C C . LEU A 1 80 ? 27.541 -2.307 -18.399 1.00 87.81 80 LEU A C 1
ATOM 592 O O . LEU A 1 80 ? 26.640 -1.804 -19.074 1.00 87.81 80 LEU A O 1
ATOM 596 N N . LEU A 1 81 ? 27.565 -2.212 -17.063 1.00 91.44 81 LEU A N 1
ATOM 597 C CA . LEU A 1 81 ? 26.518 -1.601 -16.238 1.00 91.44 81 LEU A CA 1
ATOM 598 C C . LEU A 1 81 ? 26.076 -0.200 -16.708 1.00 91.44 81 LEU A C 1
ATOM 600 O O . LEU A 1 81 ? 24.871 -0.020 -16.886 1.00 91.44 81 LEU A O 1
ATOM 604 N N . PRO A 1 82 ? 26.966 0.792 -16.939 1.00 92.69 82 PRO A N 1
ATOM 605 C CA . PRO A 1 82 ? 26.537 2.125 -17.370 1.00 92.69 82 PRO A CA 1
ATOM 606 C C . PRO A 1 82 ? 25.780 2.104 -18.705 1.00 92.69 82 PRO A C 1
ATOM 608 O O . PRO A 1 82 ? 24.785 2.812 -18.848 1.00 92.69 82 PRO A O 1
ATOM 611 N N . SER A 1 83 ? 26.190 1.262 -19.659 1.00 92.12 83 SER A N 1
ATOM 612 C CA . SER A 1 83 ? 25.511 1.154 -20.960 1.00 92.12 83 SER A CA 1
ATOM 613 C C . SER A 1 83 ? 24.099 0.570 -20.827 1.00 92.12 83 SER A C 1
ATOM 615 O O . SER A 1 83 ? 23.138 1.098 -21.391 1.00 92.12 83 SER A O 1
ATOM 617 N N . VAL A 1 84 ? 23.954 -0.470 -20.001 1.00 93.81 84 VAL A N 1
ATOM 618 C CA . VAL A 1 84 ? 22.671 -1.115 -19.719 1.00 93.81 84 VAL A CA 1
ATOM 619 C C . VAL A 1 84 ? 21.757 -0.149 -18.967 1.00 93.81 84 VAL A C 1
ATOM 621 O O . VAL A 1 84 ? 20.603 0.018 -19.358 1.00 93.81 84 VAL A O 1
ATOM 624 N N . LEU A 1 85 ? 22.274 0.563 -17.963 1.00 95.25 85 LEU A N 1
ATOM 625 C CA . LEU A 1 85 ? 21.518 1.544 -17.185 1.00 95.25 85 LEU A CA 1
ATOM 626 C C . LEU A 1 85 ? 20.959 2.665 -18.073 1.00 95.25 85 LEU A C 1
ATOM 628 O O . LEU A 1 85 ? 19.762 2.945 -18.021 1.00 95.25 85 LEU A O 1
ATOM 632 N N . VAL A 1 86 ? 21.795 3.280 -18.918 1.00 95.69 86 VAL A N 1
ATOM 633 C CA . VAL A 1 86 ? 21.357 4.349 -19.832 1.00 95.69 86 VAL A CA 1
ATOM 634 C C . VAL A 1 86 ? 20.288 3.830 -20.792 1.00 95.69 86 VAL A C 1
ATOM 636 O O . VAL A 1 86 ? 19.258 4.480 -20.965 1.00 95.69 86 VAL A O 1
ATOM 639 N N . SER A 1 87 ? 20.472 2.632 -21.355 1.00 95.12 87 SER A N 1
ATOM 640 C CA . SER A 1 87 ? 19.474 2.032 -22.249 1.00 95.12 87 SER A CA 1
ATOM 641 C C . SER A 1 87 ? 18.124 1.793 -21.560 1.00 95.12 87 SER A C 1
ATOM 643 O O . SER A 1 87 ? 17.074 2.088 -22.132 1.00 95.12 87 SER A O 1
ATOM 645 N N . ILE A 1 88 ? 18.142 1.332 -20.305 1.00 96.25 88 ILE A N 1
ATOM 646 C CA . ILE A 1 88 ? 16.943 1.103 -19.496 1.00 96.25 88 ILE A CA 1
ATOM 647 C C . ILE A 1 88 ? 16.252 2.429 -19.169 1.00 96.25 88 ILE A C 1
ATOM 649 O O . ILE A 1 88 ? 15.026 2.499 -19.233 1.00 96.25 88 ILE A O 1
ATOM 653 N N . LEU A 1 89 ? 17.007 3.485 -18.848 1.00 96.38 89 LEU A N 1
ATOM 654 C CA . LEU A 1 89 ? 16.454 4.808 -18.548 1.00 96.38 89 LEU A CA 1
ATOM 655 C C . LEU A 1 89 ? 15.787 5.443 -19.771 1.00 96.38 89 LEU A C 1
ATOM 657 O O . LEU A 1 89 ? 14.670 5.944 -19.655 1.00 96.38 89 LEU A O 1
ATOM 661 N N . VAL A 1 90 ? 16.426 5.370 -20.942 1.00 96.00 90 VAL A N 1
ATOM 662 C CA . VAL A 1 90 ? 15.840 5.865 -22.198 1.00 96.00 90 VAL A CA 1
ATOM 663 C C . VAL A 1 90 ? 14.579 5.075 -22.546 1.00 96.00 90 VAL A C 1
ATOM 665 O O . VAL A 1 90 ? 13.541 5.668 -22.835 1.00 96.00 90 VAL A O 1
ATOM 668 N N . ALA A 1 91 ? 14.626 3.743 -22.451 1.00 95.75 91 ALA A N 1
ATOM 669 C CA . ALA A 1 91 ? 13.460 2.904 -22.709 1.00 95.75 91 ALA A CA 1
ATOM 670 C C . ALA A 1 91 ? 12.316 3.177 -21.722 1.00 95.75 91 ALA A C 1
ATOM 672 O O . ALA A 1 91 ? 11.158 3.248 -22.131 1.00 95.75 91 ALA A O 1
ATOM 673 N N . LYS A 1 92 ? 12.624 3.382 -20.434 1.00 95.50 92 LYS A N 1
ATOM 674 C CA . LYS A 1 92 ? 11.644 3.800 -19.426 1.00 95.50 92 LYS A CA 1
ATOM 675 C C . LYS A 1 92 ? 11.016 5.141 -19.794 1.00 95.50 92 LYS A C 1
ATOM 677 O O . LYS A 1 92 ? 9.796 5.223 -19.777 1.00 95.50 92 LYS A O 1
ATOM 682 N N . ALA A 1 93 ? 11.817 6.151 -20.133 1.00 95.12 93 ALA A N 1
ATOM 683 C CA . ALA A 1 93 ? 11.322 7.486 -20.460 1.00 95.12 93 ALA A CA 1
ATOM 684 C C . ALA A 1 93 ? 10.372 7.458 -21.665 1.00 95.12 93 ALA A C 1
ATOM 686 O O . ALA A 1 93 ? 9.261 7.974 -21.587 1.00 95.12 93 ALA A O 1
ATOM 687 N N . MET A 1 94 ? 10.769 6.780 -22.748 1.00 95.75 94 MET A N 1
ATOM 688 C CA . MET A 1 94 ? 9.914 6.610 -23.929 1.00 95.75 94 MET A CA 1
ATOM 689 C C . MET A 1 94 ? 8.623 5.868 -23.596 1.00 95.75 94 MET A C 1
ATOM 691 O O . MET A 1 94 ? 7.550 6.211 -24.083 1.00 95.75 94 MET A O 1
ATOM 695 N N . ALA A 1 95 ? 8.710 4.850 -22.748 1.00 94.81 95 ALA A N 1
ATOM 696 C CA . ALA A 1 95 ? 7.551 4.060 -22.405 1.00 94.81 95 ALA A CA 1
ATOM 697 C C . ALA A 1 95 ? 6.616 4.802 -21.424 1.00 94.81 95 ALA A C 1
ATOM 699 O O . ALA A 1 95 ? 5.405 4.681 -21.571 1.00 94.81 95 ALA A O 1
ATOM 700 N N . ASP A 1 96 ? 7.127 5.596 -20.475 1.00 92.88 96 ASP A N 1
ATOM 701 C CA . ASP A 1 96 ? 6.321 6.446 -19.577 1.00 92.88 96 ASP A CA 1
ATOM 702 C C . ASP A 1 96 ? 5.499 7.492 -20.349 1.00 92.88 96 ASP A C 1
ATOM 704 O O . ASP A 1 96 ? 4.399 7.833 -19.924 1.00 92.88 96 ASP A O 1
ATOM 708 N N . MET A 1 97 ? 5.988 7.957 -21.505 1.00 93.75 97 MET A N 1
ATOM 709 C CA . MET A 1 97 ? 5.229 8.858 -22.383 1.00 93.75 97 MET A CA 1
ATOM 710 C C . MET A 1 97 ? 4.052 8.168 -23.087 1.00 93.75 97 MET A C 1
ATOM 712 O O . MET A 1 97 ? 3.073 8.827 -23.426 1.00 93.75 97 MET A O 1
ATOM 716 N N . CYS A 1 98 ? 4.150 6.860 -23.336 1.00 91.69 98 CYS A N 1
ATOM 717 C CA . CYS A 1 98 ? 3.195 6.133 -24.173 1.00 91.69 98 CYS A CA 1
ATOM 718 C C . CYS A 1 98 ? 2.201 5.291 -23.366 1.00 91.69 98 CYS A C 1
ATOM 720 O O . CYS A 1 98 ? 1.037 5.187 -23.748 1.00 91.69 98 CYS A O 1
ATOM 722 N N . THR A 1 99 ? 2.654 4.624 -22.300 1.00 92.81 99 THR A N 1
ATOM 723 C CA . THR A 1 99 ? 1.856 3.618 -21.586 1.00 92.81 99 THR A CA 1
ATOM 724 C C . THR A 1 99 ? 2.147 3.573 -20.088 1.00 92.81 99 THR A C 1
ATOM 726 O O . THR A 1 99 ? 3.257 3.846 -19.626 1.00 92.81 99 THR A O 1
ATOM 729 N N . HIS A 1 100 ? 1.173 3.073 -19.324 1.00 87.94 100 HIS A N 1
ATOM 730 C CA . HIS A 1 100 ? 1.399 2.637 -17.947 1.00 87.94 100 HIS A CA 1
ATOM 731 C C . HIS A 1 100 ? 2.251 1.359 -17.887 1.00 87.94 100 HIS A C 1
ATOM 733 O O . HIS A 1 100 ? 2.346 0.595 -18.853 1.00 87.94 100 HIS A O 1
ATOM 739 N N . ALA A 1 101 ? 2.894 1.127 -16.739 1.00 92.44 101 ALA A N 1
ATOM 740 C CA . ALA A 1 101 ? 3.680 -0.082 -16.510 1.00 92.44 101 ALA A CA 1
ATOM 741 C C . ALA A 1 101 ? 2.778 -1.322 -16.483 1.00 92.44 101 ALA A C 1
ATOM 743 O O . ALA A 1 101 ? 1.696 -1.292 -15.890 1.00 92.44 101 ALA A O 1
ATOM 744 N N . LEU A 1 102 ? 3.274 -2.443 -17.015 1.00 92.69 102 LEU A N 1
ATOM 745 C CA . LEU A 1 102 ? 2.524 -3.702 -17.065 1.00 92.69 102 LEU A CA 1
ATOM 746 C C . LEU A 1 102 ? 1.988 -4.123 -15.686 1.00 92.69 102 LEU A C 1
ATOM 748 O O . LEU A 1 102 ? 0.841 -4.545 -15.566 1.00 92.69 102 LEU A O 1
ATOM 752 N N . TYR A 1 103 ? 2.804 -3.998 -14.636 1.00 91.44 103 TYR A N 1
ATOM 753 C CA . TYR A 1 103 ? 2.404 -4.411 -13.291 1.00 91.44 103 TYR A CA 1
ATOM 754 C C . TYR A 1 103 ? 1.322 -3.517 -12.681 1.00 91.44 103 TYR A C 1
ATOM 756 O O . TYR A 1 103 ? 0.445 -4.038 -11.999 1.00 91.44 103 TYR A O 1
ATOM 764 N N . HIS A 1 104 ? 1.335 -2.210 -12.956 1.00 90.50 104 HIS A N 1
ATOM 765 C CA . HIS A 1 104 ? 0.264 -1.317 -12.511 1.00 90.50 104 HIS A CA 1
ATOM 766 C C . HIS A 1 104 ? -1.055 -1.651 -13.216 1.00 90.50 104 HIS A C 1
ATOM 768 O O . HIS A 1 104 ? -2.064 -1.841 -12.544 1.00 90.50 104 HIS A O 1
ATOM 774 N N . ALA A 1 105 ? -1.018 -1.881 -14.532 1.00 90.81 105 ALA A N 1
ATOM 775 C CA . ALA A 1 105 ? -2.197 -2.308 -15.285 1.00 90.81 105 ALA A CA 1
ATOM 776 C C . ALA A 1 105 ? -2.775 -3.643 -14.769 1.00 90.81 105 ALA A C 1
ATOM 778 O O . ALA A 1 105 ? -3.986 -3.806 -14.641 1.00 90.81 105 ALA A O 1
ATOM 779 N N . LEU A 1 106 ? -1.918 -4.607 -14.409 1.00 93.00 106 LEU A N 1
ATOM 780 C CA . LEU A 1 106 ? -2.367 -5.879 -13.831 1.00 93.00 106 LEU A CA 1
ATOM 781 C C . LEU A 1 106 ? -3.011 -5.717 -12.447 1.00 93.00 106 LEU A C 1
ATOM 783 O O . LEU A 1 106 ? -3.927 -6.472 -12.116 1.00 93.00 106 LEU A O 1
ATOM 787 N N . LEU A 1 107 ? -2.536 -4.772 -11.631 1.00 91.25 107 LEU A N 1
ATOM 788 C CA . LEU A 1 107 ? -3.135 -4.476 -10.325 1.00 91.25 107 LEU A CA 1
ATOM 789 C C . LEU A 1 107 ? -4.537 -3.879 -10.475 1.00 91.25 107 LEU A C 1
ATOM 791 O O . LEU A 1 107 ? -5.443 -4.281 -9.744 1.00 91.25 107 LEU A O 1
ATOM 795 N N . GLU A 1 108 ? -4.719 -2.988 -11.449 1.00 87.88 108 GLU A N 1
ATOM 796 C CA . GLU A 1 108 ? -6.016 -2.386 -11.773 1.00 87.88 108 GLU A CA 1
ATOM 797 C C . GLU A 1 108 ? -7.019 -3.435 -12.266 1.00 87.88 108 GLU A C 1
ATOM 799 O O . GLU A 1 108 ? -8.136 -3.501 -11.755 1.00 87.88 108 GLU A O 1
ATOM 804 N N . ILE A 1 109 ? -6.601 -4.328 -13.173 1.00 92.62 109 ILE A N 1
ATOM 805 C CA . ILE A 1 109 ? -7.450 -5.426 -13.676 1.00 92.62 109 ILE A CA 1
ATOM 806 C C . ILE A 1 109 ? -7.871 -6.374 -12.547 1.00 92.62 109 ILE A C 1
ATOM 808 O O . ILE A 1 109 ? -8.992 -6.878 -12.540 1.00 92.62 109 ILE A O 1
ATOM 812 N N . LYS A 1 110 ? -6.989 -6.622 -11.573 1.00 92.31 110 LYS A N 1
ATOM 813 C CA . LYS A 1 110 ? -7.309 -7.442 -10.394 1.00 92.31 110 LYS A CA 1
ATOM 814 C C . LYS A 1 110 ? -8.109 -6.691 -9.325 1.00 92.31 110 LYS A C 1
ATOM 816 O O . LYS A 1 110 ? -8.399 -7.281 -8.286 1.00 92.31 110 LYS A O 1
ATOM 821 N N . CYS A 1 111 ? -8.430 -5.417 -9.550 1.00 88.06 111 CYS A N 1
ATOM 822 C CA . CYS A 1 111 ? -9.117 -4.542 -8.602 1.00 88.06 111 CYS A CA 1
ATOM 823 C C . CYS A 1 111 ? -8.468 -4.547 -7.207 1.00 88.06 111 CYS A C 1
ATOM 825 O O . CYS A 1 111 ? -9.152 -4.526 -6.182 1.00 88.06 111 CYS A O 1
ATOM 827 N N . VAL A 1 112 ? -7.132 -4.607 -7.154 1.00 89.19 112 VAL A N 1
ATOM 828 C CA . VAL A 1 112 ? -6.401 -4.581 -5.883 1.00 89.19 112 VAL A CA 1
ATOM 829 C C . VAL A 1 112 ? -6.264 -3.126 -5.429 1.00 89.19 112 VAL A C 1
ATOM 831 O O . VAL A 1 112 ? -5.723 -2.320 -6.186 1.00 89.19 112 VAL A O 1
ATOM 834 N N . PRO A 1 113 ? -6.680 -2.768 -4.197 1.00 85.94 113 PRO A N 1
ATOM 835 C CA . PRO A 1 113 ? -6.533 -1.412 -3.674 1.00 85.94 113 PRO A CA 1
ATOM 836 C C . PRO A 1 113 ? -5.057 -1.131 -3.347 1.00 85.94 113 PRO A C 1
ATOM 838 O O . PRO A 1 113 ? -4.600 -1.335 -2.217 1.00 85.94 113 PRO A O 1
ATOM 841 N N . PHE A 1 114 ? -4.299 -0.727 -4.367 1.00 89.31 114 PHE A N 1
ATOM 842 C CA . PHE A 1 114 ? -2.887 -0.366 -4.281 1.00 89.31 114 PHE A CA 1
ATOM 843 C C . PHE A 1 114 ? -2.731 1.116 -3.931 1.00 89.31 114 PHE A C 1
ATOM 845 O O . PHE A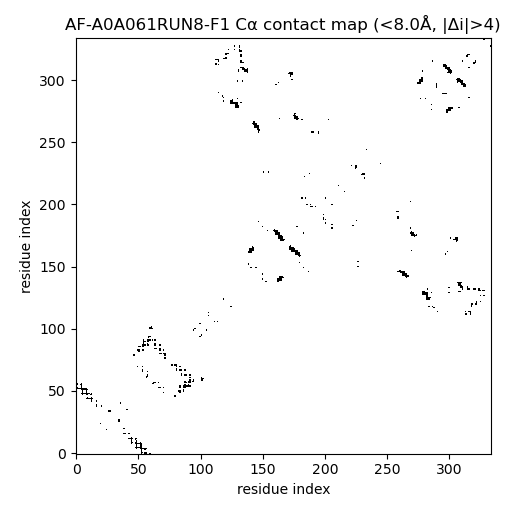 1 114 ? -3.379 1.972 -4.528 1.00 89.31 114 PHE A O 1
ATOM 852 N N . LEU A 1 115 ? -1.850 1.408 -2.973 1.00 90.00 115 LEU A N 1
ATOM 853 C CA . LEU A 1 115 ? -1.593 2.761 -2.492 1.00 90.00 115 LEU A CA 1
ATOM 854 C C . LEU A 1 115 ? -0.244 3.258 -3.052 1.00 90.00 115 LEU A C 1
ATOM 856 O O . LEU A 1 115 ? 0.789 2.693 -2.677 1.00 90.00 115 LEU A O 1
ATOM 860 N N . PRO A 1 116 ? -0.218 4.256 -3.956 1.00 88.12 116 PRO A N 1
ATOM 861 C CA . PRO A 1 116 ? 1.018 4.725 -4.585 1.00 88.12 116 PRO A CA 1
ATOM 862 C C . PRO A 1 116 ? 2.010 5.400 -3.617 1.00 88.12 116 PRO A C 1
ATOM 864 O O . PRO A 1 116 ? 1.700 5.719 -2.467 1.00 88.12 116 PRO A O 1
ATOM 867 N N . GLY A 1 117 ? 3.239 5.625 -4.097 1.00 85.06 117 GLY A N 1
ATOM 868 C CA . GLY A 1 117 ? 4.325 6.309 -3.374 1.00 85.06 117 GLY A CA 1
ATOM 869 C C . GLY A 1 117 ? 4.043 7.784 -3.043 1.00 85.06 117 GLY A C 1
ATOM 870 O O . GLY A 1 117 ? 4.595 8.343 -2.099 1.00 85.06 117 GLY A O 1
ATOM 871 N N . GLU A 1 118 ? 3.100 8.399 -3.727 1.00 84.56 118 GLU A N 1
ATOM 872 C CA . GLU A 1 118 ? 2.616 9.747 -3.450 1.00 84.56 118 GLU A CA 1
ATOM 873 C C . GLU A 1 118 ? 1.100 9.728 -3.637 1.00 84.56 118 GLU A C 1
ATOM 875 O O . GLU A 1 118 ? 0.612 8.914 -4.428 1.00 84.56 118 GLU A O 1
ATOM 880 N N . PRO A 1 119 ? 0.345 10.533 -2.877 1.00 80.69 119 PRO A N 1
ATOM 881 C CA . PRO A 1 119 ? -1.099 10.598 -3.038 1.00 80.69 119 PRO A CA 1
ATOM 882 C C . PRO A 1 119 ? -1.430 11.147 -4.430 1.00 80.69 119 PRO A C 1
ATOM 884 O O . PRO A 1 119 ? -1.076 12.271 -4.775 1.00 80.69 119 PRO A O 1
ATOM 887 N N . ASN A 1 120 ? -2.114 10.345 -5.240 1.00 71.88 120 ASN A N 1
ATOM 888 C CA . ASN A 1 120 ? -2.594 10.738 -6.559 1.00 71.88 120 ASN A CA 1
ATOM 889 C C . ASN A 1 120 ? -3.930 11.484 -6.427 1.00 71.88 120 ASN A C 1
ATOM 891 O O . ASN A 1 120 ? -4.981 10.926 -6.724 1.00 71.88 120 ASN A O 1
ATOM 895 N N . ALA A 1 121 ? -3.888 12.722 -5.937 1.00 71.88 121 ALA A N 1
ATOM 896 C CA . ALA A 1 121 ? -5.065 13.581 -5.833 1.00 71.88 121 ALA A CA 1
ATOM 897 C C . ALA A 1 121 ? -5.002 14.710 -6.870 1.00 71.88 121 ALA A C 1
ATOM 899 O O . ALA A 1 121 ? -3.927 15.230 -7.172 1.00 71.88 121 ALA A O 1
ATOM 900 N N . SER A 1 122 ? -6.161 15.091 -7.412 1.00 66.88 122 SER A N 1
ATOM 901 C CA . SER A 1 122 ? -6.294 16.197 -8.379 1.00 66.88 122 SER A CA 1
ATOM 902 C C . SER A 1 122 ? -5.931 17.572 -7.806 1.00 66.88 122 SER A C 1
ATOM 904 O O . SER A 1 122 ? -5.521 18.467 -8.545 1.00 66.88 122 SER A O 1
ATOM 906 N N . VAL A 1 123 ? -6.061 17.733 -6.489 1.00 69.44 123 VAL A N 1
ATOM 907 C CA . VAL A 1 123 ? -5.691 18.931 -5.728 1.00 69.44 123 VAL A CA 1
ATOM 908 C C . VAL A 1 123 ? -4.725 18.531 -4.616 1.00 69.44 123 VAL A C 1
ATOM 910 O O . VAL A 1 123 ? -4.828 17.430 -4.078 1.00 69.44 123 VAL A O 1
ATOM 913 N N . SER A 1 124 ? -3.802 19.431 -4.265 1.00 73.19 124 SER A N 1
ATOM 914 C CA . SER A 1 124 ? -2.805 19.246 -3.207 1.00 73.19 124 SER A CA 1
ATOM 915 C C . SER A 1 124 ? -3.449 18.719 -1.911 1.00 73.19 124 SER A C 1
ATOM 917 O O . SER A 1 124 ? -4.176 19.467 -1.250 1.00 73.19 124 SER A O 1
ATOM 919 N N . PRO A 1 125 ? -3.181 17.463 -1.509 1.00 71.75 125 PRO A N 1
ATOM 920 C CA . PRO A 1 125 ? -3.801 16.859 -0.330 1.00 71.75 125 PRO A CA 1
ATOM 921 C C . PRO A 1 125 ? -3.327 17.478 0.992 1.00 71.75 125 PRO A C 1
ATOM 923 O O . PRO A 1 125 ? -3.907 17.186 2.036 1.00 71.75 125 PRO A O 1
ATOM 926 N N . ASP A 1 126 ? -2.312 18.349 0.972 1.00 79.19 126 ASP A N 1
ATOM 927 C CA . ASP A 1 126 ? -1.880 19.102 2.154 1.00 79.19 126 ASP A CA 1
ATOM 928 C C . ASP A 1 126 ? -2.903 20.146 2.622 1.00 79.19 126 ASP A C 1
ATOM 930 O O . ASP A 1 126 ? -2.942 20.490 3.801 1.00 79.19 126 ASP A O 1
ATOM 934 N N . LEU A 1 127 ? -3.760 20.632 1.718 1.00 78.44 127 LEU A N 1
ATOM 935 C CA . LEU A 1 127 ? -4.804 21.608 2.052 1.00 78.44 127 LEU A CA 1
ATOM 936 C C . LEU A 1 127 ? -6.033 20.957 2.697 1.00 78.44 127 LEU A C 1
ATOM 938 O O . LEU A 1 127 ? -6.910 21.654 3.199 1.00 78.44 127 LEU A O 1
ATOM 942 N N . LEU A 1 128 ? -6.115 19.625 2.671 1.00 84.50 128 LEU A N 1
ATOM 943 C CA . LEU A 1 128 ? -7.274 18.884 3.134 1.00 84.50 128 LEU A CA 1
ATOM 944 C C . LEU A 1 128 ? -7.018 18.283 4.517 1.00 84.50 128 LEU A C 1
ATOM 946 O O . LEU A 1 128 ? -6.025 17.587 4.742 1.00 84.50 128 LEU A O 1
ATOM 950 N N . HIS A 1 129 ? -7.956 18.501 5.436 1.00 89.75 129 HIS A N 1
ATOM 951 C CA . HIS A 1 129 ? -7.939 17.858 6.745 1.00 89.75 129 HIS A CA 1
ATOM 952 C C . HIS A 1 129 ? -8.445 16.418 6.674 1.00 89.75 129 HIS A C 1
ATOM 954 O O . HIS A 1 129 ? -9.361 16.083 5.914 1.00 89.75 129 HIS A O 1
ATOM 960 N N . VAL A 1 130 ? -7.883 15.570 7.532 1.00 91.25 130 VAL A N 1
ATOM 961 C CA . VAL A 1 130 ? -8.241 14.153 7.674 1.00 91.25 130 VAL A CA 1
ATOM 962 C C . VAL A 1 130 ? -9.737 13.937 7.942 1.00 91.25 130 VAL A C 1
ATOM 964 O O . VAL A 1 130 ? -10.295 12.913 7.542 1.00 91.25 130 VAL A O 1
ATOM 967 N N . THR A 1 131 ? -10.413 14.917 8.545 1.00 90.25 131 THR A N 1
ATOM 968 C CA . THR A 1 131 ? -11.858 14.893 8.816 1.00 90.25 131 THR A CA 1
ATOM 969 C C . THR A 1 131 ? -12.737 14.692 7.584 1.00 90.25 131 THR A C 1
ATOM 971 O O . THR A 1 131 ? -13.843 14.166 7.697 1.00 90.25 131 THR A O 1
ATOM 974 N N . SER A 1 132 ? -12.258 15.089 6.409 1.00 87.69 132 SER A N 1
ATOM 975 C CA . SER A 1 132 ? -12.989 14.955 5.145 1.00 87.69 132 SER A CA 1
ATOM 976 C C . SER A 1 132 ? -12.913 13.549 4.534 1.00 87.69 132 SER A C 1
ATOM 978 O O . SER A 1 132 ? -13.821 13.151 3.804 1.00 87.69 132 SER A O 1
ATOM 980 N N . VAL A 1 133 ? -11.845 12.802 4.839 1.00 90.50 133 VAL A N 1
ATOM 981 C CA . VAL A 1 133 ? -11.547 11.477 4.269 1.00 90.50 133 VAL A CA 1
ATOM 982 C C . VAL A 1 133 ? -11.932 10.353 5.230 1.00 90.50 133 VAL A C 1
ATOM 984 O O . VAL A 1 133 ? -12.324 9.271 4.799 1.00 90.50 133 VAL A O 1
ATOM 987 N N . MET A 1 134 ? -11.825 10.590 6.539 1.00 92.38 134 MET A N 1
ATOM 988 C CA . MET A 1 134 ? -12.117 9.583 7.557 1.00 92.38 134 MET A CA 1
ATOM 989 C C . MET A 1 134 ? -13.567 9.083 7.498 1.00 92.38 134 MET A C 1
ATOM 991 O O . MET A 1 134 ? -14.498 9.812 7.145 1.00 92.38 134 MET A O 1
ATOM 995 N N . ARG A 1 135 ? -13.783 7.844 7.944 1.00 92.00 135 ARG A N 1
ATOM 996 C CA . ARG A 1 135 ? -15.124 7.285 8.096 1.00 92.00 135 ARG A CA 1
ATOM 997 C C . ARG A 1 135 ? -15.681 7.567 9.490 1.00 92.00 135 ARG A C 1
ATOM 999 O O . ARG A 1 135 ? -15.061 7.220 10.495 1.00 92.00 135 ARG A O 1
ATOM 1006 N N . SER A 1 136 ? -16.886 8.132 9.532 1.00 89.44 136 SER A N 1
ATOM 1007 C CA . SER A 1 136 ? -17.697 8.337 10.736 1.00 89.44 136 SER A CA 1
ATOM 1008 C C . SER A 1 136 ? -19.159 7.925 10.465 1.00 89.44 136 SER A C 1
ATOM 1010 O O . SER A 1 136 ? -19.602 7.997 9.312 1.00 89.44 136 SER A O 1
ATOM 1012 N N . PRO A 1 137 ? -19.926 7.455 11.471 1.00 90.94 137 PRO A N 1
ATOM 1013 C CA . PRO A 1 137 ? -19.549 7.187 12.867 1.00 90.94 137 PRO A CA 1
ATOM 1014 C C . PRO A 1 137 ? -18.724 5.895 13.041 1.00 90.94 137 PRO A C 1
ATOM 1016 O O . PRO A 1 137 ? -18.858 4.954 12.261 1.00 90.94 137 PRO A O 1
ATOM 1019 N N . VAL A 1 138 ? -17.884 5.843 14.082 1.00 90.88 138 VAL A N 1
ATOM 1020 C CA . VAL A 1 138 ? -17.049 4.672 14.414 1.00 90.88 138 VAL A CA 1
ATOM 1021 C C . VAL A 1 138 ? -17.711 3.841 15.511 1.00 90.88 138 VAL A C 1
ATOM 1023 O O . VAL A 1 138 ? -18.197 4.383 16.501 1.00 90.88 138 VAL A O 1
ATOM 1026 N N . VAL A 1 139 ? -17.710 2.516 15.352 1.00 92.62 139 VAL A N 1
ATOM 1027 C CA . VAL A 1 139 ? -18.172 1.589 16.393 1.00 92.62 139 VAL A CA 1
ATOM 1028 C C . VAL A 1 139 ? -17.038 1.341 17.382 1.00 92.62 139 VAL A C 1
ATOM 1030 O O . VAL A 1 139 ? -16.017 0.751 17.028 1.00 92.62 139 VAL A O 1
ATOM 1033 N N . CYS A 1 140 ? -17.227 1.792 18.619 1.00 92.94 140 CYS A N 1
ATOM 1034 C CA . CYS A 1 140 ? -16.245 1.687 19.695 1.00 92.94 140 CYS A CA 1
ATOM 1035 C C . CYS A 1 140 ? -16.667 0.629 20.723 1.00 92.94 140 CYS A C 1
ATOM 1037 O O . CYS A 1 140 ? -17.860 0.427 20.969 1.00 92.94 140 CYS A O 1
ATOM 1039 N N . ILE A 1 141 ? -15.678 -0.011 21.346 1.00 93.69 141 ILE A N 1
ATOM 1040 C CA . ILE A 1 141 ? -15.868 -0.977 22.439 1.00 93.69 141 ILE A CA 1
ATOM 1041 C C . ILE A 1 141 ? -15.255 -0.391 23.711 1.00 93.69 141 ILE A C 1
ATOM 1043 O O . ILE A 1 141 ? -14.233 0.288 23.647 1.00 93.69 141 ILE A O 1
ATOM 1047 N N . LYS A 1 142 ? -15.865 -0.604 24.877 1.00 93.31 142 LYS A N 1
ATOM 1048 C CA . LYS A 1 142 ? -15.299 -0.109 26.143 1.00 93.31 142 LY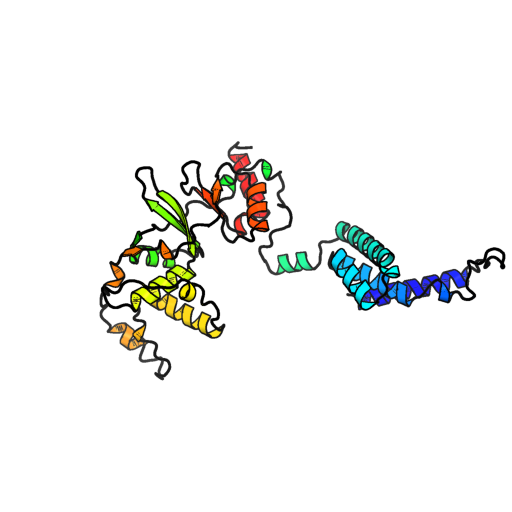S A CA 1
ATOM 1049 C C . LYS A 1 142 ? -14.183 -1.027 26.647 1.00 93.31 142 LYS A C 1
ATOM 1051 O O . LYS A 1 142 ? -14.153 -2.205 26.319 1.00 93.31 142 LYS A O 1
ATOM 1056 N N . GLU A 1 143 ? -13.290 -0.508 27.492 1.00 91.56 143 GLU A N 1
ATOM 1057 C CA . GLU A 1 143 ? -12.276 -1.332 28.182 1.00 91.56 143 GLU A CA 1
ATOM 1058 C C . GLU A 1 143 ? -12.895 -2.523 28.926 1.00 91.56 143 GLU A C 1
ATOM 1060 O O . GLU A 1 143 ? -12.321 -3.606 28.959 1.00 91.56 143 GLU A O 1
ATOM 1065 N N . VAL A 1 144 ? -14.073 -2.304 29.507 1.00 90.62 144 VAL A N 1
ATOM 1066 C CA . VAL A 1 144 ? -14.849 -3.293 30.243 1.00 90.62 144 VAL A CA 1
ATOM 1067 C C . VAL A 1 144 ? -16.258 -3.261 29.660 1.00 90.62 144 VAL A C 1
ATOM 1069 O O . VAL A 1 144 ? -16.997 -2.297 29.877 1.00 90.62 144 VAL A O 1
ATOM 1072 N N . ASP A 1 145 ? -16.603 -4.271 28.861 1.00 90.38 145 ASP A N 1
ATOM 1073 C CA . ASP A 1 145 ? -17.853 -4.298 28.096 1.00 90.38 145 ASP A CA 1
ATOM 1074 C C . ASP A 1 145 ? -18.610 -5.620 28.259 1.00 90.38 145 ASP A C 1
ATOM 1076 O O . ASP A 1 145 ? -18.054 -6.643 28.666 1.00 90.38 145 ASP A O 1
ATOM 1080 N N . ARG A 1 146 ? -19.912 -5.596 27.968 1.00 89.50 146 ARG A N 1
ATOM 1081 C CA . ARG A 1 146 ? -20.771 -6.783 28.058 1.00 89.50 146 ARG A CA 1
ATOM 1082 C C . ARG A 1 146 ? -20.497 -7.715 26.885 1.00 89.50 146 ARG A C 1
ATOM 1084 O O . ARG A 1 146 ? -20.467 -7.271 25.736 1.00 89.50 146 ARG A O 1
ATOM 1091 N N . VAL A 1 147 ? -20.409 -9.017 27.159 1.00 87.00 147 VAL A N 1
ATOM 1092 C CA . VAL A 1 147 ? -20.236 -10.052 26.123 1.00 87.00 147 VAL A CA 1
ATOM 1093 C C . VAL A 1 147 ? -21.308 -9.937 25.041 1.00 87.00 147 VAL A C 1
ATOM 1095 O O . VAL A 1 147 ? -20.989 -9.985 23.855 1.00 87.00 147 VAL A O 1
ATOM 1098 N N . GLN A 1 148 ? -22.563 -9.715 25.439 1.00 86.25 148 GLN A N 1
ATOM 1099 C CA . GLN A 1 148 ? -23.681 -9.573 24.511 1.00 86.25 148 GLN A CA 1
ATOM 1100 C C . GLN A 1 148 ? -23.474 -8.427 23.509 1.00 86.25 148 GLN A C 1
ATOM 1102 O O . GLN A 1 148 ? -23.703 -8.616 22.318 1.00 86.25 148 GLN A O 1
ATOM 1107 N N . TYR A 1 149 ? -22.980 -7.267 23.963 1.00 89.44 149 TYR A N 1
ATOM 1108 C CA . TYR A 1 149 ? -22.714 -6.127 23.079 1.00 89.44 149 TYR A CA 1
ATOM 1109 C C . TYR A 1 149 ? -21.583 -6.436 22.088 1.00 89.44 149 TYR A C 1
ATOM 1111 O O . TYR A 1 149 ? -21.690 -6.141 20.898 1.00 89.44 149 TYR A O 1
ATOM 1119 N N . ILE A 1 150 ? -20.521 -7.102 22.550 1.00 88.44 150 ILE A N 1
ATOM 1120 C CA . ILE A 1 150 ? -19.420 -7.528 21.678 1.00 88.44 150 ILE A CA 1
ATOM 1121 C C . ILE A 1 150 ? -19.932 -8.529 20.629 1.00 88.44 150 ILE A C 1
ATOM 1123 O O . ILE A 1 150 ? -19.630 -8.371 19.447 1.00 88.44 150 ILE A O 1
ATOM 1127 N N . LYS A 1 151 ? -20.751 -9.517 21.018 1.00 86.69 151 LYS A N 1
ATOM 1128 C CA . LYS A 1 151 ? -21.380 -10.464 20.080 1.00 86.69 151 LYS A CA 1
ATOM 1129 C C . LYS A 1 151 ? -22.239 -9.741 19.036 1.00 86.69 151 LYS A C 1
ATOM 1131 O O . LYS A 1 151 ? -22.104 -10.036 17.850 1.00 86.69 151 LYS A O 1
ATOM 1136 N N . THR A 1 152 ? -23.075 -8.780 19.444 1.00 88.94 152 THR A N 1
ATOM 1137 C CA . THR A 1 152 ? -23.911 -8.009 18.504 1.00 88.94 152 THR A CA 1
ATOM 1138 C C . THR A 1 152 ? -23.058 -7.188 17.544 1.00 88.94 152 THR A C 1
ATOM 1140 O O . THR A 1 152 ? -23.247 -7.280 16.338 1.00 88.94 152 THR A O 1
ATOM 1143 N N . VAL A 1 153 ? -22.032 -6.485 18.038 1.00 90.06 153 VAL A N 1
ATOM 1144 C CA . VAL A 1 153 ? -21.115 -5.705 17.189 1.00 90.06 153 VAL A CA 1
ATOM 1145 C C . VAL A 1 153 ? -20.389 -6.604 16.187 1.00 90.06 153 VAL A C 1
ATOM 1147 O O . VAL A 1 153 ? -20.265 -6.254 15.013 1.00 90.06 153 VAL A O 1
ATOM 1150 N N . LEU A 1 154 ? -19.938 -7.782 16.619 1.00 88.00 154 LEU A N 1
ATOM 1151 C CA . LEU A 1 154 ? -19.280 -8.757 15.750 1.00 88.00 154 LEU A CA 1
ATOM 1152 C C . LEU A 1 154 ? -20.220 -9.400 14.730 1.00 88.00 154 LEU A C 1
ATOM 1154 O O . LEU A 1 154 ? -19.727 -9.900 13.721 1.00 88.00 154 LEU A O 1
ATOM 1158 N N . ARG A 1 155 ? -21.530 -9.420 14.980 1.00 86.44 155 ARG A N 1
ATOM 1159 C CA . ARG A 1 155 ? -22.536 -9.939 14.049 1.00 86.44 155 ARG A CA 1
ATOM 1160 C C . ARG A 1 155 ? -22.970 -8.879 13.041 1.00 86.44 155 ARG A C 1
ATOM 1162 O O . ARG A 1 155 ? -23.062 -9.175 11.854 1.00 86.44 155 ARG A O 1
ATOM 1169 N N . ASP A 1 156 ? -23.183 -7.657 13.513 1.00 88.94 156 ASP A N 1
ATOM 1170 C CA . ASP A 1 156 ? -23.731 -6.564 12.711 1.00 88.94 156 ASP A CA 1
ATOM 1171 C C . ASP A 1 156 ? -22.663 -5.896 11.838 1.00 88.94 156 ASP A C 1
ATOM 1173 O O . ASP A 1 156 ? -22.973 -5.347 10.780 1.00 88.94 156 ASP A O 1
ATOM 1177 N N . THR A 1 157 ? -21.391 -5.947 12.252 1.00 88.50 157 THR A N 1
ATOM 1178 C CA . THR A 1 157 ? -20.303 -5.253 11.553 1.00 88.50 157 THR A CA 1
ATOM 1179 C C . THR A 1 157 ? -19.289 -6.192 10.897 1.00 88.50 157 THR A C 1
ATOM 1181 O O . THR A 1 157 ? -18.902 -7.244 11.410 1.00 88.50 157 THR A O 1
ATOM 1184 N N . GLY A 1 158 ? -18.805 -5.771 9.726 1.00 87.00 158 GLY A N 1
ATOM 1185 C CA . GLY A 1 158 ? -17.743 -6.430 8.961 1.00 87.00 158 GLY A CA 1
ATOM 1186 C C . GLY A 1 158 ? -16.320 -5.997 9.340 1.00 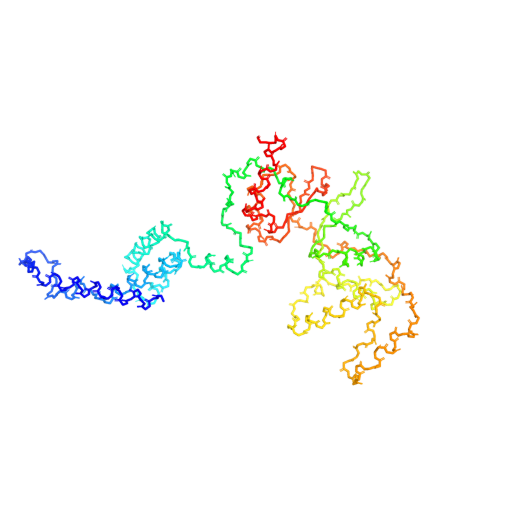87.00 158 GLY A C 1
ATOM 1187 O O . GLY A 1 158 ? -15.365 -6.456 8.719 1.00 87.00 158 GLY A O 1
ATOM 1188 N N . HIS A 1 159 ? -16.149 -5.108 10.322 1.00 90.31 159 HIS A N 1
ATOM 1189 C CA . HIS A 1 159 ? -14.864 -4.458 10.597 1.00 90.31 159 HIS A CA 1
ATOM 1190 C C . HIS A 1 159 ? -13.831 -5.424 11.187 1.00 90.31 159 HIS A C 1
ATOM 1192 O O . HIS A 1 159 ? -14.163 -6.329 11.946 1.00 90.31 159 HIS A O 1
ATOM 1198 N N . SER A 1 160 ? -12.557 -5.243 10.836 1.00 88.69 160 SER A N 1
ATOM 1199 C CA . SER A 1 160 ? -11.469 -6.107 11.321 1.00 88.69 160 SER A CA 1
ATOM 1200 C C . SER A 1 160 ? -10.814 -5.618 12.615 1.00 88.69 160 SER A C 1
ATOM 1202 O O . SER A 1 160 ? -10.101 -6.383 13.258 1.00 88.69 160 SER A O 1
ATOM 1204 N N . VAL A 1 161 ? -10.990 -4.343 12.966 1.00 91.94 161 VAL A N 1
ATOM 1205 C CA . VAL A 1 161 ? -10.398 -3.704 14.149 1.00 91.94 161 VAL A CA 1
ATOM 1206 C C . VAL A 1 161 ? -11.425 -2.755 14.746 1.00 91.94 161 VAL A C 1
ATOM 1208 O O . VAL A 1 161 ? -12.141 -2.085 14.005 1.00 91.94 161 VAL A O 1
ATOM 1211 N N . PHE A 1 162 ? -11.459 -2.698 16.073 1.00 94.44 162 PHE A N 1
ATOM 1212 C CA . PHE A 1 162 ? -12.319 -1.815 16.845 1.00 94.44 162 PHE A CA 1
ATOM 1213 C C . PHE A 1 162 ? -11.462 -0.981 17.799 1.00 94.44 162 PHE A C 1
ATOM 1215 O O . PHE A 1 162 ? -10.590 -1.535 18.478 1.00 94.44 162 PHE A O 1
ATOM 1222 N N . PRO A 1 163 ? -11.660 0.341 17.865 1.00 94.81 163 PRO A N 1
ATOM 1223 C CA . PRO A 1 163 ? -11.013 1.151 18.877 1.00 94.81 163 PRO A CA 1
ATOM 1224 C C . PRO A 1 163 ? -11.666 0.923 20.246 1.00 94.81 163 PRO A C 1
ATOM 1226 O O . PRO A 1 163 ? -12.887 0.785 20.370 1.00 94.81 163 PRO A O 1
ATOM 1229 N N . VAL A 1 164 ? -10.820 0.886 21.270 1.00 94.69 164 VAL A N 1
ATOM 1230 C CA . VAL A 1 164 ? -11.198 0.708 22.666 1.00 94.69 164 VAL A CA 1
ATOM 1231 C C . VAL A 1 164 ? -11.199 2.062 23.360 1.00 94.69 164 VAL A C 1
ATOM 1233 O O . VAL A 1 164 ? -10.219 2.814 23.299 1.00 94.69 164 VAL A O 1
ATOM 1236 N N . VAL A 1 165 ? -12.310 2.359 24.028 1.00 94.62 165 VAL A N 1
ATOM 1237 C CA . VAL A 1 165 ? -12.518 3.605 24.762 1.00 94.62 165 VAL A CA 1
ATOM 1238 C C . VAL A 1 165 ? -12.588 3.379 26.264 1.00 94.62 165 VAL A C 1
ATOM 1240 O O . VAL A 1 165 ? -13.174 2.410 26.754 1.00 94.62 165 VAL A O 1
ATOM 1243 N N . ARG A 1 166 ? -12.050 4.338 27.012 1.00 93.00 166 ARG A N 1
ATOM 1244 C CA . ARG A 1 166 ? -12.219 4.448 28.458 1.00 93.00 166 ARG A CA 1
ATOM 1245 C C . ARG A 1 166 ? -13.259 5.507 28.773 1.00 93.00 166 ARG A C 1
ATOM 1247 O O . ARG A 1 166 ? -13.143 6.658 28.355 1.00 93.00 166 ARG A O 1
ATOM 1254 N N . SER A 1 167 ? -14.261 5.120 29.554 1.00 90.06 167 SER A N 1
ATOM 1255 C CA . SER A 1 167 ? -15.262 6.055 30.062 1.00 90.06 167 SER A CA 1
ATOM 1256 C C . SER A 1 167 ? -14.636 6.913 31.163 1.00 90.06 167 SER A C 1
ATOM 1258 O O . SER A 1 167 ? -14.318 6.406 32.234 1.00 90.06 167 SER A O 1
ATOM 1260 N N . THR A 1 168 ? -14.450 8.202 30.895 1.00 88.88 168 THR A N 1
ATOM 1261 C CA . THR A 1 168 ? -13.950 9.209 31.844 1.00 88.88 168 THR A CA 1
ATOM 1262 C C . THR A 1 168 ? -15.062 10.224 32.133 1.00 88.88 168 THR A C 1
ATOM 1264 O O . THR A 1 168 ? -16.037 10.307 31.389 1.00 88.88 168 THR A O 1
ATOM 1267 N N . ASN A 1 169 ? -14.923 11.032 33.189 1.00 82.44 169 ASN A N 1
ATOM 1268 C CA . ASN A 1 169 ? -15.885 12.090 33.541 1.00 82.44 169 ASN A CA 1
ATOM 1269 C C . ASN A 1 169 ? -16.145 13.085 32.391 1.00 82.44 169 ASN A C 1
ATOM 1271 O O . ASN A 1 169 ? -17.241 13.625 32.288 1.00 82.44 169 ASN A O 1
ATOM 1275 N N . ASN A 1 170 ? -15.151 13.294 31.519 1.00 79.62 170 ASN A N 1
ATOM 1276 C CA . ASN A 1 170 ? -15.210 14.236 30.397 1.00 79.62 170 ASN A CA 1
ATOM 1277 C C . ASN A 1 170 ? -15.612 13.588 29.057 1.00 79.62 170 ASN A C 1
ATOM 1279 O O . ASN A 1 170 ? -15.591 14.272 28.039 1.00 79.62 170 ASN A O 1
ATOM 1283 N N . GLY A 1 171 ? -15.963 12.296 29.037 1.00 85.00 171 GLY A N 1
ATOM 1284 C CA . GLY A 1 171 ? -16.327 11.580 27.812 1.00 85.00 171 GLY A CA 1
ATOM 1285 C C . GLY A 1 171 ? -15.581 10.261 27.615 1.00 85.00 171 GLY A C 1
ATOM 1286 O O . GLY A 1 171 ? -14.987 9.701 28.539 1.00 85.00 171 GLY A O 1
ATOM 1287 N N . GLN A 1 172 ? -15.655 9.729 26.394 1.00 90.06 172 GLN A N 1
ATOM 1288 C CA . GLN A 1 172 ? -15.031 8.463 26.006 1.00 90.06 172 GLN A CA 1
ATOM 1289 C C . GLN A 1 172 ? -13.673 8.714 25.353 1.00 90.06 172 GLN A C 1
ATOM 1291 O O . GLN A 1 172 ? -13.605 9.139 24.203 1.00 90.06 172 GLN A O 1
ATOM 1296 N N . VAL A 1 173 ? -12.599 8.421 26.081 1.00 93.56 173 VAL A N 1
ATOM 1297 C CA . VAL A 1 173 ? -11.221 8.681 25.647 1.00 93.56 173 VAL A CA 1
ATOM 1298 C C . VAL A 1 173 ? -10.645 7.451 24.949 1.00 93.56 173 VAL A C 1
ATOM 1300 O O . VAL A 1 173 ? -10.837 6.330 25.420 1.00 93.56 173 VAL A O 1
ATOM 1303 N N . PHE A 1 174 ? -9.928 7.642 23.844 1.00 94.50 174 PHE A N 1
ATOM 1304 C CA . PHE A 1 174 ? -9.236 6.573 23.125 1.00 94.50 174 PHE A CA 1
ATOM 1305 C C . PHE A 1 174 ? -8.044 6.039 23.929 1.00 94.50 174 PHE A C 1
ATOM 1307 O O . PHE A 1 174 ? -7.204 6.810 24.393 1.00 94.50 174 PHE A O 1
ATOM 1314 N N . VAL A 1 175 ? -7.955 4.716 24.085 1.00 92.19 175 VAL A N 1
ATOM 1315 C CA . VAL A 1 175 ? -6.844 4.069 24.811 1.00 92.19 175 VAL A CA 1
ATOM 1316 C C . VAL A 1 175 ? -6.049 3.120 23.925 1.00 92.19 175 VAL A C 1
ATOM 1318 O O . VAL A 1 175 ? -4.839 2.989 24.089 1.00 92.19 175 VAL A O 1
ATOM 1321 N N . GLY A 1 176 ? -6.713 2.440 22.994 1.00 93.56 176 GLY A N 1
ATOM 1322 C CA . GLY A 1 176 ? -6.053 1.455 22.153 1.00 93.56 176 GLY A CA 1
ATOM 1323 C C . GLY A 1 176 ? -6.980 0.855 21.115 1.00 93.56 176 GLY A C 1
ATOM 1324 O O . GLY A 1 176 ? -8.116 1.284 20.941 1.00 93.56 176 GLY A O 1
ATOM 1325 N N . THR A 1 177 ? -6.501 -0.164 20.413 1.00 94.19 177 THR A N 1
ATOM 1326 C CA . THR A 1 177 ? -7.300 -0.897 19.422 1.00 94.19 177 THR A CA 1
ATOM 1327 C C . THR A 1 177 ? -7.277 -2.388 19.701 1.00 94.19 177 THR A C 1
ATOM 1329 O O . THR A 1 177 ? -6.294 -2.924 20.211 1.00 94.19 177 THR A O 1
ATOM 1332 N N . ILE A 1 178 ? -8.356 -3.076 19.350 1.00 92.44 178 ILE A N 1
ATOM 1333 C CA . ILE A 1 178 ? -8.455 -4.527 19.441 1.00 92.44 178 ILE A CA 1
ATOM 1334 C C . ILE A 1 178 ? -8.888 -5.106 18.096 1.00 92.44 178 ILE A C 1
ATOM 1336 O O . ILE A 1 178 ? -9.777 -4.584 17.421 1.00 92.44 178 ILE A O 1
ATOM 1340 N N . ALA A 1 179 ? -8.225 -6.179 17.669 1.00 90.56 179 ALA A N 1
ATOM 1341 C CA . ALA A 1 179 ? -8.571 -6.867 16.435 1.00 90.56 179 ALA A CA 1
ATOM 1342 C C . ALA A 1 179 ? -9.804 -7.758 16.632 1.00 90.56 179 ALA A C 1
ATOM 1344 O O . ALA A 1 179 ? -9.991 -8.370 17.684 1.00 90.56 179 ALA A O 1
ATOM 1345 N N . ARG A 1 180 ? -10.611 -7.89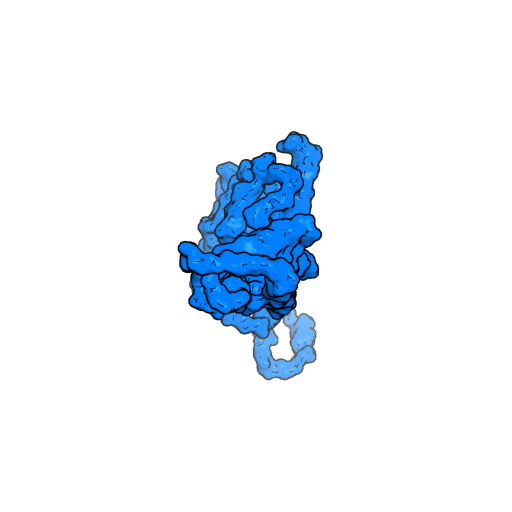9 15.579 1.00 88.75 180 ARG A N 1
ATOM 1346 C CA . ARG A 1 180 ? -11.760 -8.812 15.543 1.00 88.75 180 ARG A CA 1
ATOM 1347 C C . ARG A 1 180 ? -11.356 -10.255 15.822 1.00 88.75 180 ARG A C 1
ATOM 1349 O O . ARG A 1 180 ? -12.056 -10.948 16.551 1.00 88.75 180 ARG A O 1
ATOM 1356 N N . ASP A 1 181 ? -10.217 -10.676 15.277 1.00 85.19 181 ASP A N 1
ATOM 1357 C CA . ASP A 1 181 ? -9.661 -12.013 15.499 1.00 85.19 181 ASP A CA 1
ATOM 1358 C C . ASP A 1 181 ? -9.408 -12.253 17.002 1.00 85.19 181 ASP A C 1
ATOM 1360 O O . ASP A 1 181 ? -9.778 -13.300 17.527 1.00 85.19 181 ASP A O 1
ATOM 1364 N N . HIS A 1 182 ? -8.882 -11.255 17.725 1.00 86.56 182 HIS A N 1
ATOM 1365 C CA . HIS A 1 182 ? -8.635 -11.364 19.168 1.00 86.56 182 HIS A CA 1
ATOM 1366 C C . HIS A 1 182 ? -9.946 -11.474 19.952 1.00 86.56 182 HIS A C 1
ATOM 1368 O O . HIS A 1 182 ? -10.067 -12.326 20.827 1.00 86.56 182 HIS A O 1
ATOM 1374 N N . LEU A 1 183 ? -10.957 -10.669 19.604 1.00 85.75 183 LEU A N 1
ATOM 1375 C CA . LEU A 1 183 ? -12.277 -10.748 20.240 1.00 85.75 183 LEU A CA 1
ATOM 1376 C C . LEU A 1 183 ? -12.917 -12.127 20.057 1.00 85.75 183 LEU A C 1
ATOM 1378 O O . LEU A 1 183 ? -13.480 -12.670 21.002 1.00 85.75 183 LEU A O 1
ATOM 1382 N N . LYS A 1 184 ? -12.800 -12.727 18.867 1.00 83.44 184 LYS A N 1
ATOM 1383 C CA . LYS A 1 184 ? -13.317 -14.077 18.604 1.00 83.44 184 LYS A CA 1
ATOM 1384 C C . LYS A 1 184 ? -12.633 -15.132 19.478 1.00 83.44 184 LYS A C 1
ATOM 1386 O O . LYS A 1 184 ? -13.319 -15.986 20.035 1.00 83.44 184 LYS A O 1
ATOM 1391 N N . VAL A 1 185 ? -11.309 -15.061 19.629 1.00 80.88 185 VAL A N 1
ATOM 1392 C CA . VAL A 1 185 ? -10.549 -15.974 20.503 1.00 80.88 185 VAL A CA 1
ATOM 1393 C C . VAL A 1 185 ? -10.962 -15.799 21.965 1.00 80.88 185 VAL A C 1
ATOM 1395 O O . VAL A 1 185 ? -11.238 -16.788 22.643 1.00 80.88 185 VAL A O 1
ATOM 1398 N N . ILE A 1 186 ? -11.088 -14.553 22.427 1.00 81.44 186 ILE A N 1
ATOM 1399 C CA . ILE A 1 186 ? -11.537 -14.233 23.788 1.00 81.44 186 ILE A CA 1
ATOM 1400 C C . ILE A 1 186 ? -12.935 -14.811 24.044 1.00 81.44 186 ILE A C 1
ATOM 1402 O O . ILE A 1 186 ? -13.142 -15.500 25.040 1.00 81.44 186 ILE A O 1
ATOM 1406 N N . LEU A 1 187 ? -13.882 -14.613 23.123 1.00 79.81 187 LEU A N 1
ATOM 1407 C CA . LEU A 1 187 ? -15.244 -15.142 23.247 1.00 79.81 187 LEU A CA 1
ATOM 1408 C C . LEU A 1 187 ? -15.293 -16.674 23.250 1.00 79.81 187 LEU A C 1
ATOM 1410 O O . LEU A 1 187 ? -16.052 -17.252 24.026 1.00 79.81 187 LEU A O 1
ATOM 1414 N N . ARG A 1 188 ? -14.470 -17.342 22.431 1.00 77.00 188 ARG A N 1
ATOM 1415 C CA . ARG A 1 188 ? -14.349 -18.810 22.459 1.00 77.00 188 ARG A CA 1
ATOM 1416 C C . ARG A 1 188 ? -13.882 -19.312 23.810 1.00 77.00 188 ARG A C 1
ATOM 1418 O O . ARG A 1 188 ? -14.503 -20.208 24.372 1.00 77.00 188 ARG A O 1
ATOM 1425 N N . ARG A 1 189 ? -12.799 -18.728 24.328 1.00 73.94 189 ARG A N 1
ATOM 1426 C CA . ARG A 1 189 ? -12.243 -19.107 25.630 1.00 73.94 189 ARG A CA 1
ATOM 1427 C C . ARG A 1 189 ? -13.274 -18.882 26.733 1.00 73.94 189 ARG A C 1
ATOM 1429 O O . ARG A 1 189 ? -13.503 -19.784 27.531 1.00 73.94 189 ARG A O 1
ATOM 1436 N N . LEU A 1 190 ? -13.981 -17.753 26.709 1.00 73.88 190 LEU A N 1
ATOM 1437 C CA . LEU A 1 190 ? -15.060 -17.459 27.656 1.00 73.88 190 LEU A CA 1
ATOM 1438 C C . LEU A 1 190 ? -16.223 -18.454 27.589 1.00 73.88 190 LEU A C 1
ATOM 1440 O O . LEU A 1 190 ? -16.764 -18.806 28.631 1.00 73.88 190 LEU A O 1
ATOM 1444 N N . ALA A 1 191 ? -16.590 -18.941 26.401 1.00 68.88 191 ALA A N 1
ATOM 1445 C CA . ALA A 1 191 ? -17.638 -19.952 26.256 1.00 68.88 191 ALA A CA 1
ATOM 1446 C C . ALA A 1 191 ? -17.229 -21.327 26.819 1.00 68.88 191 ALA A C 1
ATOM 1448 O O . ALA A 1 191 ? -18.090 -22.100 27.232 1.00 68.88 191 ALA A O 1
ATOM 1449 N N . THR A 1 192 ? -15.927 -21.632 26.837 1.00 68.88 192 THR A N 1
ATOM 1450 C CA . THR A 1 192 ? -15.383 -22.903 27.349 1.00 68.88 192 THR A CA 1
ATOM 1451 C C . THR A 1 192 ? -15.035 -22.887 28.839 1.00 68.88 192 THR A C 1
ATOM 1453 O O . THR A 1 192 ? -14.809 -23.948 29.418 1.00 68.88 192 THR A O 1
ATOM 1456 N N . LEU A 1 193 ? -14.961 -21.711 29.468 1.00 66.19 193 LEU A N 1
ATOM 1457 C CA . LEU A 1 193 ? -14.543 -21.583 30.863 1.00 66.19 193 LEU A CA 1
ATOM 1458 C C . LEU A 1 193 ? -15.702 -21.871 31.838 1.00 66.19 193 LEU A C 1
ATOM 1460 O O . LEU A 1 193 ? -16.824 -21.404 31.623 1.00 66.19 193 LEU A O 1
ATOM 1464 N N . PRO A 1 194 ? -15.448 -22.598 32.945 1.00 57.50 194 PRO A N 1
ATOM 1465 C CA . PRO A 1 194 ? -16.421 -22.744 34.019 1.00 57.50 194 PRO A CA 1
ATOM 1466 C C . PRO A 1 194 ? -16.661 -21.400 34.723 1.00 57.50 194 PRO A C 1
ATOM 1468 O O . PRO A 1 194 ? -15.763 -20.567 34.864 1.00 57.50 194 PRO A O 1
ATOM 1471 N N . ILE A 1 195 ? -17.899 -21.200 35.176 1.00 55.41 195 ILE A N 1
ATOM 1472 C CA . ILE A 1 195 ? -18.383 -19.966 35.807 1.00 55.41 195 ILE A CA 1
ATOM 1473 C C . ILE A 1 195 ? -17.490 -19.617 37.012 1.00 55.41 195 ILE A C 1
ATOM 1475 O O . ILE A 1 195 ? -17.453 -20.365 37.986 1.00 55.41 195 ILE A O 1
ATOM 1479 N N . GLY A 1 196 ? -16.781 -18.485 36.946 1.00 54.06 196 GLY A N 1
ATOM 1480 C CA . GLY A 1 196 ? -15.921 -17.982 38.029 1.00 54.06 196 GLY A CA 1
ATOM 1481 C C . GLY A 1 196 ? -14.412 -18.185 37.839 1.00 54.06 196 GLY A C 1
ATOM 1482 O O . GLY A 1 196 ? -13.643 -17.733 38.686 1.00 54.06 196 GLY A O 1
ATOM 1483 N N . ALA A 1 197 ? -13.965 -18.813 36.747 1.00 57.69 197 ALA A N 1
ATOM 1484 C CA . ALA A 1 197 ? -12.545 -18.858 36.401 1.00 57.69 197 ALA A CA 1
ATOM 1485 C C . ALA A 1 197 ? -12.063 -17.504 35.844 1.00 57.69 197 ALA A C 1
ATOM 1487 O O . ALA A 1 197 ? -12.746 -16.877 35.031 1.00 57.69 197 ALA A O 1
ATOM 1488 N N . ALA A 1 198 ? -10.879 -17.056 36.272 1.00 58.06 198 ALA A N 1
ATOM 1489 C CA . ALA A 1 198 ? -10.231 -15.885 35.690 1.00 58.06 198 ALA A CA 1
ATOM 1490 C C . ALA A 1 198 ? -9.866 -16.169 34.225 1.00 58.06 198 ALA A C 1
ATOM 1492 O O . ALA A 1 198 ? -9.370 -17.249 33.901 1.00 58.06 198 ALA A O 1
ATOM 1493 N N . LEU A 1 199 ? -10.122 -15.201 33.342 1.00 63.06 199 LEU A N 1
ATOM 1494 C CA . LEU A 1 199 ? -9.743 -15.285 31.936 1.00 63.06 199 LEU A CA 1
ATOM 1495 C C . LEU A 1 199 ? -8.218 -15.132 31.825 1.00 63.06 199 LEU A C 1
ATOM 1497 O O . LEU A 1 199 ? -7.707 -14.020 31.731 1.00 63.06 199 LEU A O 1
ATOM 1501 N N . ASP A 1 200 ? -7.495 -16.248 31.863 1.00 62.09 200 ASP A N 1
ATOM 1502 C CA . ASP A 1 200 ? -6.058 -16.277 31.594 1.00 62.09 200 ASP A CA 1
ATOM 1503 C C . ASP A 1 200 ? -5.840 -16.619 30.117 1.00 62.09 200 ASP A C 1
ATOM 1505 O O . ASP A 1 200 ? -5.794 -17.779 29.711 1.00 62.09 200 ASP A O 1
ATOM 1509 N N . VAL A 1 201 ? -5.833 -15.582 29.282 1.00 63.25 201 VAL A N 1
ATOM 1510 C CA . VAL A 1 201 ? -5.462 -15.693 27.868 1.00 63.25 201 VAL A CA 1
ATOM 1511 C C . VAL A 1 201 ? -4.103 -15.035 27.730 1.00 63.25 201 VAL A C 1
ATOM 1513 O O . VAL A 1 201 ? -3.972 -13.819 27.843 1.00 63.25 201 VAL A O 1
ATOM 1516 N N . THR A 1 202 ? -3.066 -15.827 27.511 1.00 62.19 202 THR A N 1
ATOM 1517 C CA . THR A 1 202 ? -1.730 -15.280 27.284 1.00 62.19 202 THR A CA 1
ATOM 1518 C C . THR A 1 202 ? -1.668 -14.640 25.893 1.00 62.19 202 THR A C 1
ATOM 1520 O O . THR A 1 202 ? -2.368 -15.054 24.969 1.00 62.19 202 THR A O 1
ATOM 1523 N N . TYR A 1 203 ? -0.821 -13.624 25.706 1.00 61.28 203 TYR A N 1
ATOM 1524 C CA . TYR A 1 203 ? -0.648 -12.975 24.397 1.00 61.28 203 TYR A CA 1
ATOM 1525 C C . TYR A 1 203 ? -0.223 -13.969 23.294 1.00 61.28 203 TYR A C 1
ATOM 1527 O O . TYR A 1 203 ? -0.594 -13.806 22.134 1.00 61.28 203 TYR A O 1
ATOM 1535 N N . GLU A 1 204 ? 0.480 -15.043 23.664 1.00 58.47 204 GLU A N 1
ATOM 1536 C CA . GLU A 1 204 ? 0.884 -16.133 22.766 1.00 58.47 204 GLU A CA 1
ATOM 1537 C C . GLU A 1 204 ? -0.321 -16.864 22.142 1.00 58.47 204 GLU A C 1
ATOM 1539 O O . GLU A 1 204 ? -0.323 -17.130 20.939 1.00 58.47 204 GLU A O 1
ATOM 1544 N N . ASP A 1 205 ? -1.398 -17.070 22.906 1.00 61.00 205 ASP A N 1
ATOM 1545 C CA . ASP A 1 205 ? -2.649 -17.668 22.421 1.00 61.00 205 ASP A CA 1
ATOM 1546 C C . ASP A 1 205 ? -3.387 -16.757 21.425 1.00 61.00 205 ASP A C 1
ATOM 1548 O O . ASP A 1 205 ? -4.075 -17.241 20.523 1.00 61.00 205 ASP A O 1
ATOM 1552 N N . LEU A 1 206 ? -3.232 -15.432 21.548 1.00 60.00 206 LEU A N 1
ATOM 1553 C CA . LEU A 1 206 ? -3.792 -14.459 20.599 1.00 60.00 206 LEU A CA 1
ATOM 1554 C C . LEU A 1 206 ? -3.004 -14.412 19.284 1.00 60.00 206 LEU A C 1
ATOM 1556 O O . LEU A 1 206 ? -3.554 -14.057 18.239 1.00 60.00 206 LEU A O 1
ATOM 1560 N N . GLN A 1 207 ? -1.718 -14.766 19.331 1.00 59.06 207 GLN A N 1
ATOM 1561 C CA . GLN A 1 207 ? -0.788 -14.661 18.210 1.00 59.06 207 GLN A CA 1
ATOM 1562 C C . GLN A 1 207 ? -0.656 -15.964 17.404 1.00 59.06 207 GLN A C 1
ATOM 1564 O O . GLN A 1 207 ? -0.028 -15.952 16.340 1.00 59.06 207 GLN A O 1
ATOM 1569 N N . MET A 1 208 ? -1.291 -17.061 17.847 1.00 48.75 208 MET A N 1
ATOM 1570 C CA . MET A 1 208 ? -1.361 -18.355 17.154 1.00 48.75 208 MET A CA 1
ATOM 1571 C C . MET A 1 208 ? -2.116 -18.250 15.820 1.00 48.75 208 MET A C 1
ATOM 1573 O O . MET A 1 208 ? -3.279 -18.614 15.661 1.00 48.75 208 MET A O 1
ATOM 1577 N N . ARG A 1 209 ? -1.402 -17.743 14.814 1.00 47.97 209 ARG A N 1
ATOM 1578 C CA . ARG A 1 209 ? -1.805 -17.652 13.410 1.00 47.97 209 ARG A CA 1
ATOM 1579 C C . ARG A 1 209 ? -0.938 -18.564 12.534 1.00 47.97 209 ARG A C 1
ATOM 1581 O O . ARG A 1 209 ? -0.627 -18.205 11.402 1.00 47.97 209 ARG A O 1
ATOM 1588 N N . GLN A 1 210 ? -0.574 -19.747 13.030 1.00 41.59 210 GLN A N 1
ATOM 1589 C CA . GLN A 1 210 ? -0.158 -20.880 12.192 1.00 41.59 210 GLN A CA 1
ATOM 1590 C C . GLN A 1 210 ? -1.262 -21.933 12.185 1.00 41.59 210 GLN A C 1
ATOM 1592 O O . GLN A 1 210 ? -1.131 -23.021 12.725 1.00 41.59 210 GLN A O 1
ATOM 1597 N N . VAL A 1 211 ? -2.393 -21.558 11.600 1.00 50.75 211 VAL A N 1
ATOM 1598 C CA . VAL A 1 211 ? -3.526 -22.454 11.399 1.00 50.75 211 VAL A CA 1
ATOM 1599 C C . VAL A 1 211 ? -3.603 -22.727 9.899 1.00 50.75 211 VAL A C 1
ATOM 1601 O O . VAL A 1 211 ? -3.619 -21.780 9.101 1.00 50.75 211 VAL A O 1
ATOM 1604 N N . SER A 1 212 ? -3.546 -24.014 9.537 1.00 45.94 212 SER A N 1
ATOM 1605 C CA . SER A 1 212 ? -3.594 -24.523 8.163 1.00 45.94 212 SER A CA 1
ATOM 1606 C C . SER A 1 212 ? -4.835 -23.995 7.440 1.00 45.94 212 SER A C 1
ATOM 1608 O O . SER A 1 212 ? -5.846 -23.671 8.058 1.00 45.94 212 SER A O 1
ATOM 1610 N N . GLN A 1 213 ? -4.774 -23.873 6.116 1.00 49.06 213 GLN A N 1
ATOM 1611 C CA . GLN A 1 213 ? -5.836 -23.246 5.322 1.00 49.06 213 GLN A CA 1
ATOM 1612 C C . GLN A 1 213 ? -7.195 -23.962 5.479 1.00 49.06 213 GLN A C 1
ATOM 1614 O O . GLN A 1 213 ? -8.220 -23.293 5.466 1.00 49.06 213 GLN A O 1
ATOM 1619 N N . ALA A 1 214 ? -7.190 -25.276 5.742 1.00 41.81 214 ALA A N 1
ATOM 1620 C CA . ALA A 1 214 ? -8.382 -26.086 6.022 1.00 41.81 214 ALA A CA 1
ATOM 1621 C C . ALA A 1 214 ? -9.024 -25.802 7.396 1.00 41.81 214 ALA A C 1
ATOM 1623 O O . ALA A 1 214 ? -10.244 -25.828 7.536 1.00 41.81 214 ALA A O 1
ATOM 1624 N N . ASP A 1 215 ? -8.217 -25.459 8.400 1.00 49.12 215 ASP A N 1
ATOM 1625 C CA . ASP A 1 215 ? -8.707 -25.124 9.737 1.00 49.12 215 ASP A CA 1
ATOM 1626 C C . ASP A 1 215 ? -9.351 -23.724 9.771 1.00 49.12 215 ASP A C 1
ATOM 1628 O O . ASP A 1 215 ? -10.180 -23.447 10.632 1.00 49.12 215 ASP A O 1
ATOM 1632 N N . ARG A 1 216 ? -9.017 -22.822 8.831 1.00 51.59 216 ARG A N 1
ATOM 1633 C CA . ARG A 1 216 ? -9.657 -21.493 8.734 1.00 51.59 216 ARG A CA 1
ATOM 1634 C C . ARG A 1 216 ? -11.120 -21.568 8.308 1.00 51.59 216 ARG A C 1
ATOM 1636 O O . ARG A 1 216 ? -11.927 -20.822 8.857 1.00 51.59 216 ARG A O 1
ATOM 1643 N N . ASP A 1 217 ? -11.443 -22.451 7.367 1.00 44.47 217 ASP A N 1
ATOM 1644 C CA . ASP A 1 217 ? -12.813 -22.629 6.876 1.00 44.47 217 ASP A CA 1
ATOM 1645 C C . ASP A 1 217 ? -13.675 -23.343 7.936 1.00 44.47 217 ASP A C 1
ATOM 1647 O O . ASP A 1 217 ? -14.798 -22.927 8.210 1.00 44.47 217 ASP A O 1
ATOM 1651 N N . TYR A 1 218 ? -13.097 -24.314 8.655 1.00 50.56 218 TYR A N 1
ATOM 1652 C CA . TYR A 1 218 ? -13.732 -24.985 9.799 1.00 50.56 218 TYR A CA 1
ATOM 1653 C C . TYR A 1 218 ? -13.987 -24.041 10.987 1.00 50.56 218 TYR A C 1
ATOM 1655 O O . TYR A 1 218 ? -15.052 -24.054 11.612 1.00 50.56 218 TYR A O 1
ATOM 1663 N N . VAL A 1 219 ? -13.021 -23.165 11.281 1.00 55.06 219 VAL A N 1
ATOM 1664 C CA . VAL A 1 219 ? -13.153 -22.138 12.314 1.00 55.06 219 VAL A CA 1
ATOM 1665 C C . VAL A 1 219 ? -14.213 -21.099 11.932 1.00 55.06 219 VAL A C 1
ATOM 1667 O O . VAL A 1 219 ? -14.922 -20.644 12.821 1.00 55.06 219 VAL A O 1
ATOM 1670 N N . ALA A 1 220 ? -14.383 -20.750 10.653 1.00 50.12 220 ALA A N 1
ATOM 1671 C CA . ALA A 1 220 ? -15.423 -19.815 10.209 1.00 50.12 220 ALA A CA 1
ATOM 1672 C C . ALA A 1 220 ? -16.852 -20.367 10.415 1.00 50.12 220 ALA A C 1
ATOM 1674 O O . ALA A 1 220 ? -17.740 -19.630 10.858 1.00 50.12 220 ALA A O 1
ATOM 1675 N N . ASP A 1 221 ? -17.060 -21.667 10.186 1.00 48.03 221 ASP A N 1
ATOM 1676 C CA . ASP A 1 221 ? -18.344 -22.335 10.437 1.00 48.03 221 ASP A CA 1
ATOM 1677 C C . ASP A 1 221 ? -18.633 -22.484 11.947 1.00 48.03 221 ASP A C 1
ATOM 1679 O O . ASP A 1 221 ? -19.748 -22.203 12.402 1.00 48.03 221 ASP A O 1
ATOM 1683 N N . GLN A 1 222 ? -17.621 -22.812 12.765 1.00 49.72 222 GLN A N 1
ATOM 1684 C CA . GLN A 1 222 ? -17.735 -22.783 14.234 1.00 49.72 222 GLN A CA 1
ATOM 1685 C C . GLN A 1 222 ? -17.914 -21.358 14.799 1.00 49.72 222 GLN A C 1
ATOM 1687 O O .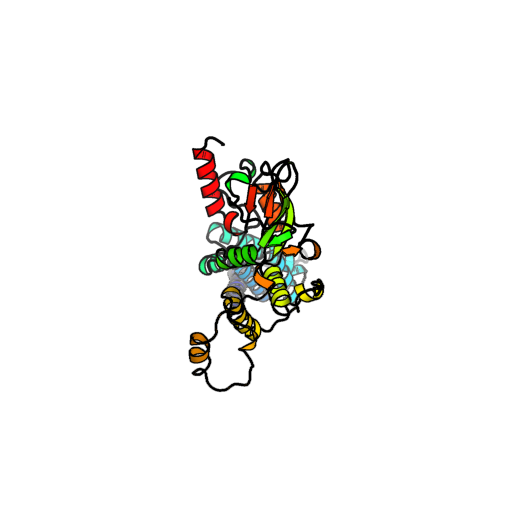 GLN A 1 222 ? -18.584 -21.169 15.816 1.00 49.72 222 GLN A O 1
ATOM 1692 N N . GLU A 1 223 ? -17.340 -20.335 14.158 1.00 54.88 223 GLU A N 1
ATOM 1693 C CA . GLU A 1 223 ? -17.498 -18.918 14.517 1.00 54.88 223 GLU A CA 1
ATOM 1694 C C . GLU A 1 223 ? -18.926 -18.430 14.328 1.00 54.88 223 GLU A C 1
ATOM 1696 O O . GLU A 1 223 ? -19.454 -17.748 15.208 1.00 54.88 223 GLU A O 1
ATOM 1701 N N . MET A 1 224 ? -19.554 -18.782 13.204 1.00 50.38 224 MET A N 1
ATOM 1702 C CA . MET A 1 224 ? -20.960 -18.462 12.970 1.00 50.38 224 MET A CA 1
ATOM 1703 C C . MET A 1 224 ? -21.853 -19.192 13.975 1.00 50.38 224 MET A C 1
ATOM 1705 O O . MET A 1 224 ? -22.760 -18.580 14.532 1.00 50.38 224 MET A O 1
ATOM 1709 N N . ALA A 1 225 ? -21.558 -20.454 14.297 1.00 53.31 225 ALA A N 1
ATOM 1710 C CA . ALA A 1 225 ? -22.300 -21.214 15.303 1.00 53.31 225 ALA A CA 1
ATOM 1711 C C . ALA A 1 225 ? -22.252 -20.568 16.705 1.00 53.31 225 ALA A C 1
ATOM 1713 O O . ALA A 1 225 ? -23.285 -20.432 17.361 1.00 53.31 225 ALA A O 1
ATOM 1714 N N . LEU A 1 226 ? -21.082 -20.082 17.132 1.00 56.84 226 LEU A N 1
ATOM 1715 C CA . LEU A 1 226 ? -20.895 -19.369 18.404 1.00 56.84 226 LEU A CA 1
ATOM 1716 C C . LEU A 1 226 ? -21.607 -18.012 18.470 1.00 56.84 226 LEU A C 1
ATOM 1718 O O . LEU A 1 226 ? -22.097 -17.624 19.528 1.00 56.84 226 LEU A O 1
ATOM 1722 N N . LEU A 1 227 ? -21.668 -17.282 17.354 1.00 56.66 227 LEU A N 1
ATOM 1723 C CA . LEU A 1 227 ? -22.390 -16.005 17.264 1.00 56.66 227 LEU A CA 1
ATOM 1724 C C . LEU A 1 227 ? -23.919 -16.187 17.195 1.00 56.66 227 LEU A C 1
ATOM 1726 O O . LEU A 1 227 ? -24.658 -15.228 17.418 1.00 56.66 227 LEU A O 1
ATOM 1730 N N . HIS A 1 228 ? -24.388 -17.403 16.898 1.00 55.34 228 HIS A N 1
ATOM 1731 C CA . HIS A 1 228 ? -25.800 -17.788 16.834 1.00 55.34 228 HIS A CA 1
ATOM 1732 C C . HIS A 1 228 ? -26.281 -18.591 18.062 1.00 55.34 228 HIS A C 1
ATOM 1734 O O . HIS A 1 228 ? -27.374 -19.151 18.012 1.00 55.34 228 HIS A O 1
ATOM 1740 N N . ASP A 1 229 ? -25.493 -18.640 19.146 1.00 52.69 229 ASP A N 1
ATOM 1741 C CA . ASP A 1 229 ? -25.770 -19.411 20.374 1.00 52.69 229 ASP A CA 1
ATOM 1742 C C . ASP A 1 229 ? -26.040 -20.914 20.118 1.00 52.69 229 ASP A C 1
ATOM 1744 O O . ASP A 1 229 ? -26.879 -21.546 20.762 1.00 52.69 229 ASP A O 1
ATOM 1748 N N . ILE A 1 230 ? -25.302 -21.516 19.179 1.00 47.44 230 ILE A N 1
ATOM 1749 C CA . ILE A 1 230 ? -25.309 -22.963 18.927 1.00 47.44 230 ILE A CA 1
ATOM 1750 C C . ILE A 1 230 ? -24.216 -23.616 19.799 1.00 47.44 230 ILE A C 1
ATOM 1752 O O . ILE A 1 230 ? -23.069 -23.159 19.779 1.00 47.44 230 ILE A O 1
ATOM 1756 N N . PRO A 1 231 ? -24.512 -24.676 20.580 1.00 42.34 231 PRO A N 1
ATOM 1757 C CA . PRO A 1 231 ? -23.530 -25.291 21.473 1.00 42.34 231 PRO A CA 1
ATOM 1758 C C . PRO A 1 231 ? -22.366 -25.934 20.697 1.00 42.34 231 PRO A C 1
ATOM 1760 O O . PRO A 1 231 ? -22.565 -26.833 19.884 1.00 42.34 231 PRO A O 1
ATOM 1763 N N . VAL A 1 232 ? -21.133 -25.511 21.010 1.00 42.31 232 VAL A N 1
ATOM 1764 C CA . VAL A 1 232 ? -19.867 -25.996 20.408 1.00 42.31 232 VAL A CA 1
ATOM 1765 C C . VAL A 1 232 ? -19.610 -27.486 20.672 1.00 42.31 232 VAL A C 1
ATOM 1767 O O . VAL A 1 232 ? -18.931 -28.142 19.890 1.00 42.31 232 VAL A O 1
ATOM 1770 N N . ALA A 1 233 ? -20.216 -28.049 21.721 1.00 39.53 233 ALA A N 1
ATOM 1771 C CA . ALA A 1 233 ? -20.111 -29.465 22.088 1.00 39.53 233 ALA A CA 1
ATOM 1772 C C . ALA A 1 233 ? -20.801 -30.441 21.104 1.00 39.53 233 ALA A C 1
ATOM 1774 O O . ALA A 1 233 ? -20.884 -31.629 21.387 1.00 39.53 233 ALA A O 1
ATOM 1775 N N . ALA A 1 234 ? -21.343 -29.958 19.982 1.00 38.81 234 ALA A N 1
ATOM 1776 C CA . ALA A 1 234 ? -22.009 -30.782 18.972 1.00 38.81 234 ALA A CA 1
ATOM 1777 C C . ALA A 1 234 ? -21.133 -31.107 17.746 1.00 38.81 234 ALA A C 1
ATOM 1779 O O . ALA A 1 234 ? -21.640 -31.708 16.799 1.00 38.81 234 ALA A O 1
ATOM 1780 N N . VAL A 1 235 ? -19.856 -30.708 17.734 1.00 43.00 235 VAL A N 1
ATOM 1781 C CA . VAL A 1 235 ? -18.945 -30.933 16.598 1.00 43.00 235 VAL A CA 1
ATOM 1782 C C . VAL A 1 235 ? -17.778 -31.826 17.026 1.00 43.00 235 VAL A C 1
ATOM 1784 O O . VAL A 1 235 ? -16.636 -31.381 17.119 1.00 43.00 235 VAL A O 1
ATOM 1787 N N . ASP A 1 236 ? -18.089 -33.090 17.315 1.00 38.72 236 ASP A N 1
ATOM 1788 C CA . ASP A 1 236 ? -17.088 -34.155 17.401 1.00 38.72 236 ASP A CA 1
ATOM 1789 C C . ASP A 1 236 ? -16.758 -34.666 15.980 1.00 38.72 236 ASP A C 1
ATOM 1791 O O . ASP A 1 236 ? -17.673 -34.857 15.173 1.00 38.72 236 ASP A O 1
ATOM 1795 N N . PRO A 1 237 ? -15.478 -34.915 15.650 1.00 39.84 237 PRO A N 1
ATOM 1796 C CA . PRO A 1 237 ? -15.021 -35.216 14.288 1.00 39.84 237 PRO A CA 1
ATOM 1797 C C . PRO A 1 237 ? -15.350 -36.632 13.773 1.00 39.84 237 PRO A C 1
ATOM 1799 O O . PRO A 1 237 ? -15.064 -36.925 12.615 1.00 39.84 237 PRO A O 1
ATOM 1802 N N . GLU A 1 238 ? -15.950 -37.512 14.584 1.00 37.12 238 GLU A N 1
ATOM 1803 C CA . GLU A 1 238 ? -16.151 -38.937 14.243 1.00 37.12 238 GLU A CA 1
ATOM 1804 C C . GLU A 1 238 ? -17.621 -39.400 14.191 1.00 37.12 238 GLU A C 1
ATOM 1806 O O . GLU A 1 238 ? -17.893 -40.592 14.048 1.00 37.12 238 GLU A O 1
ATOM 1811 N N . ALA A 1 239 ? -18.601 -38.495 14.274 1.00 36.03 239 ALA A N 1
ATOM 1812 C CA . ALA A 1 239 ? -20.013 -38.874 14.191 1.00 36.03 239 ALA A CA 1
ATOM 1813 C C . ALA A 1 239 ? -20.535 -38.802 12.745 1.00 36.03 239 ALA A C 1
ATOM 1815 O O . ALA A 1 239 ? -21.008 -37.769 12.269 1.00 36.03 239 ALA A O 1
ATOM 1816 N N . ASP A 1 240 ? -20.457 -39.939 12.060 1.00 35.31 240 ASP A N 1
ATOM 1817 C CA . ASP A 1 240 ? -21.117 -40.209 10.785 1.00 35.31 240 ASP A CA 1
ATOM 1818 C C . ASP A 1 240 ? -22.632 -39.894 10.860 1.00 35.31 240 ASP A C 1
ATOM 1820 O O . ASP A 1 240 ? -23.340 -40.360 11.757 1.00 35.31 240 ASP A O 1
ATOM 1824 N N . GLY A 1 241 ? -23.140 -39.088 9.918 1.00 32.94 241 GLY A N 1
ATOM 1825 C CA . GLY A 1 241 ? -24.581 -38.864 9.722 1.00 32.94 241 GLY A CA 1
ATOM 1826 C C . GLY A 1 241 ? -25.085 -37.423 9.895 1.00 32.94 241 GLY A C 1
ATOM 1827 O O . GLY A 1 241 ? -25.715 -37.070 10.895 1.00 32.94 241 GLY A O 1
ATOM 1828 N N . GLY A 1 242 ? -24.970 -36.619 8.830 1.00 34.97 242 GLY A N 1
ATOM 1829 C CA . GLY A 1 242 ? -25.526 -35.258 8.695 1.00 34.97 242 GLY A CA 1
ATOM 1830 C C . GLY A 1 242 ? -27.062 -35.119 8.772 1.00 34.97 242 GLY A C 1
ATOM 1831 O O . GLY A 1 242 ? -27.603 -34.054 8.481 1.00 34.97 242 GLY A O 1
ATOM 1832 N N . SER A 1 243 ? -27.792 -36.160 9.174 1.00 37.34 243 SER A N 1
ATOM 1833 C CA . SER A 1 243 ? -29.250 -36.149 9.347 1.00 37.34 243 SER A CA 1
ATOM 1834 C C . SER A 1 243 ? -29.699 -35.967 10.805 1.00 37.34 243 SER A C 1
ATOM 1836 O O . SER A 1 243 ? -30.806 -35.478 11.031 1.00 37.34 243 SER A O 1
ATOM 1838 N N . GLN A 1 244 ? -28.852 -36.262 11.803 1.00 38.00 244 GLN A N 1
ATOM 1839 C CA . GLN A 1 244 ? -29.234 -36.161 13.224 1.00 38.00 244 GLN A CA 1
ATOM 1840 C C . GLN A 1 244 ? -28.976 -34.778 13.848 1.00 38.00 244 GLN A C 1
ATOM 1842 O O . GLN A 1 244 ? -29.681 -34.383 14.782 1.00 38.00 244 GLN A O 1
ATOM 1847 N N . VAL A 1 245 ? -28.043 -33.996 13.292 1.00 42.00 245 VAL A N 1
ATOM 1848 C CA . VAL A 1 245 ? -27.748 -32.616 13.730 1.00 42.00 245 VAL A CA 1
ATOM 1849 C C . VAL A 1 245 ? -28.987 -31.722 13.569 1.00 42.00 245 VAL A C 1
ATOM 1851 O O . VAL A 1 245 ? -29.358 -30.995 14.489 1.00 42.00 245 VAL A O 1
ATOM 1854 N N . ARG A 1 246 ? -29.717 -31.865 12.451 1.00 39.84 246 ARG A N 1
ATOM 1855 C CA . ARG A 1 246 ? -30.971 -31.136 12.168 1.00 39.84 246 ARG A CA 1
ATOM 1856 C C . ARG A 1 246 ? -32.139 -31.503 13.081 1.00 39.84 246 ARG A C 1
ATOM 1858 O O . ARG A 1 246 ? -32.992 -30.658 13.326 1.00 39.84 246 ARG A O 1
ATOM 1865 N N . GLN A 1 247 ? -32.186 -32.727 13.600 1.00 36.75 247 GLN A N 1
ATOM 1866 C CA . GLN A 1 247 ? -33.284 -33.163 14.466 1.00 36.75 247 GLN A CA 1
ATOM 1867 C C . GLN A 1 247 ? -33.035 -32.809 15.942 1.00 36.75 247 GLN A C 1
ATOM 1869 O O . GLN A 1 247 ? -33.984 -32.557 16.682 1.00 36.75 247 GLN A O 1
ATOM 1874 N N . ARG A 1 248 ? -31.765 -32.677 16.357 1.00 35.97 248 ARG A N 1
ATOM 1875 C CA . ARG A 1 248 ? -31.382 -32.112 17.667 1.00 35.97 248 ARG A CA 1
ATOM 1876 C C . ARG A 1 248 ? -31.482 -30.581 17.721 1.00 35.97 248 ARG A C 1
ATOM 1878 O O . ARG A 1 248 ? -31.763 -30.043 18.788 1.00 35.97 248 ARG A O 1
ATOM 1885 N N . LEU A 1 249 ? -31.377 -29.911 16.569 1.00 44.53 249 LEU A N 1
ATOM 1886 C CA . LEU A 1 249 ? -31.672 -28.482 16.368 1.00 44.53 249 LEU A CA 1
ATOM 1887 C C . LEU A 1 249 ? -33.131 -28.095 16.702 1.00 44.53 249 LEU A C 1
ATOM 1889 O O . LEU A 1 249 ? -33.382 -26.939 17.020 1.00 44.53 249 LEU A O 1
ATOM 1893 N N . ALA A 1 250 ? -34.084 -29.037 16.662 1.00 35.84 250 ALA A N 1
ATOM 1894 C CA . ALA A 1 250 ? -35.502 -28.761 16.930 1.00 35.84 250 ALA A CA 1
ATOM 1895 C C . ALA A 1 250 ? -35.920 -28.940 18.406 1.00 35.84 250 ALA A C 1
ATOM 1897 O O . ALA A 1 250 ? -36.918 -28.360 18.823 1.00 35.84 250 ALA A O 1
ATOM 1898 N N . ASN A 1 251 ? -35.167 -29.716 19.199 1.00 34.41 251 ASN A N 1
ATOM 1899 C CA . ASN A 1 251 ? -35.570 -30.121 20.558 1.00 34.41 251 ASN A CA 1
ATOM 1900 C C . ASN A 1 251 ? -34.650 -29.608 21.687 1.00 34.41 251 ASN A C 1
ATOM 1902 O O . ASN A 1 251 ? -34.937 -29.837 22.864 1.00 34.41 251 ASN A O 1
ATOM 1906 N N . GLY A 1 252 ? -33.562 -28.903 21.366 1.00 35.41 252 GLY A N 1
ATOM 1907 C CA . GLY A 1 252 ? -32.665 -28.301 22.353 1.00 35.41 252 GLY A CA 1
ATOM 1908 C C . GLY A 1 252 ? -33.219 -26.988 22.898 1.00 35.41 252 GLY A C 1
ATOM 1909 O O . GLY A 1 252 ? -33.022 -25.934 22.304 1.00 35.41 252 GLY A O 1
ATOM 1910 N N . HIS A 1 253 ? -33.901 -27.046 24.040 1.00 36.69 253 HIS A N 1
ATOM 1911 C CA . HIS A 1 253 ? -34.252 -25.859 24.812 1.00 36.69 253 HIS A CA 1
ATOM 1912 C C . HIS A 1 253 ? -32.974 -25.094 25.183 1.00 36.69 253 HIS A C 1
ATOM 1914 O O . HIS A 1 253 ? -32.085 -25.640 25.837 1.00 36.69 253 HIS A O 1
ATOM 1920 N N . ALA A 1 254 ? -32.906 -23.838 24.738 1.00 40.22 254 ALA A N 1
ATOM 1921 C CA . ALA A 1 254 ? -31.826 -22.888 24.959 1.00 40.22 254 ALA A CA 1
ATOM 1922 C C . ALA A 1 254 ? -31.482 -22.754 26.453 1.00 40.22 254 ALA A C 1
ATOM 1924 O O . ALA A 1 254 ? -32.161 -22.062 27.215 1.00 40.22 254 ALA A O 1
ATOM 1925 N N . GLY A 1 255 ? -30.413 -23.423 26.878 1.00 35.41 255 GLY A N 1
ATOM 1926 C CA . GLY A 1 255 ? -29.795 -23.181 28.172 1.00 35.41 255 GLY A CA 1
ATOM 1927 C C . GLY A 1 255 ? -29.031 -21.864 28.116 1.00 35.41 255 GLY A C 1
ATOM 1928 O O . GLY A 1 255 ? -27.977 -21.799 27.496 1.00 35.41 255 GLY A O 1
ATOM 1929 N N . ARG A 1 256 ? -29.561 -20.818 28.760 1.00 40.41 256 ARG A N 1
ATOM 1930 C CA . ARG A 1 256 ? -28.825 -19.586 29.083 1.00 40.41 256 ARG A CA 1
ATOM 1931 C C . ARG A 1 256 ? -27.523 -19.951 29.801 1.00 40.41 256 ARG A C 1
ATOM 1933 O O . ARG A 1 256 ? -27.544 -20.306 30.978 1.00 40.41 256 ARG A O 1
ATOM 1940 N N . THR A 1 257 ? -26.393 -19.873 29.113 1.00 46.66 257 THR A N 1
ATOM 1941 C CA . THR A 1 257 ? -25.075 -19.963 29.742 1.00 46.66 257 THR A CA 1
ATOM 1942 C C . THR A 1 257 ? -24.773 -18.634 30.434 1.00 46.66 257 THR A C 1
ATOM 1944 O O . THR A 1 257 ? -25.027 -17.569 29.874 1.00 46.66 257 THR A O 1
ATOM 1947 N N . ALA A 1 258 ? -24.171 -18.664 31.626 1.00 45.28 258 ALA A N 1
ATOM 1948 C CA . ALA A 1 258 ? -23.749 -17.461 32.364 1.00 45.28 258 ALA A CA 1
ATOM 1949 C C . ALA A 1 258 ? -22.758 -16.553 31.590 1.00 45.28 258 ALA A C 1
ATOM 1951 O O . ALA A 1 258 ? -22.464 -15.442 32.019 1.00 45.28 258 ALA A O 1
ATOM 1952 N N . ALA A 1 259 ? -22.267 -17.014 30.435 1.00 50.69 259 ALA A N 1
ATOM 1953 C CA . ALA A 1 259 ? -21.458 -16.256 29.490 1.00 50.69 259 ALA A CA 1
ATOM 1954 C C . ALA A 1 259 ? -22.220 -15.118 28.779 1.00 50.69 259 ALA A C 1
ATOM 1956 O O . ALA A 1 259 ? -21.575 -14.229 28.232 1.00 50.69 259 ALA A O 1
ATOM 1957 N N . ASP A 1 260 ? -23.559 -15.118 28.774 1.00 53.81 260 ASP A N 1
ATOM 1958 C CA . ASP A 1 260 ? -24.337 -14.109 28.035 1.00 53.81 260 ASP A CA 1
ATOM 1959 C C . ASP A 1 260 ? -24.543 -12.795 28.818 1.00 53.81 260 ASP A C 1
ATOM 1961 O O . ASP A 1 260 ? -24.675 -11.727 28.224 1.00 53.81 260 ASP A O 1
ATOM 1965 N N . GLU A 1 261 ? -24.456 -12.840 30.153 1.00 61.81 261 GLU A N 1
ATOM 1966 C CA . GLU A 1 261 ? -24.543 -11.660 31.038 1.00 61.81 261 GLU A CA 1
ATOM 1967 C C . GLU A 1 261 ? -23.178 -11.229 31.613 1.00 61.81 261 GLU A C 1
ATOM 1969 O O . GLU A 1 261 ? -23.086 -10.264 32.376 1.00 61.81 261 GLU A O 1
ATOM 1974 N N . GLY A 1 262 ? -22.101 -11.923 31.230 1.00 74.62 262 GLY A N 1
ATOM 1975 C CA . GLY A 1 262 ? -20.743 -11.637 31.678 1.00 74.62 262 GLY A CA 1
ATOM 1976 C C . GLY A 1 262 ? -20.192 -10.316 31.133 1.00 74.62 262 GLY A C 1
ATOM 1977 O O . GLY A 1 262 ? -20.506 -9.876 30.023 1.00 74.62 262 GLY A O 1
ATOM 1978 N N . VAL A 1 263 ? -19.324 -9.690 31.922 1.00 85.12 263 VAL A N 1
ATOM 1979 C CA . VAL A 1 263 ? -18.525 -8.532 31.515 1.00 85.12 263 VAL A CA 1
ATOM 1980 C C . VAL A 1 263 ? -17.094 -9.001 31.267 1.00 85.12 263 VAL A C 1
ATOM 1982 O O . VAL A 1 263 ? -16.567 -9.802 32.036 1.00 85.12 263 VAL A O 1
ATOM 1985 N N . VAL A 1 264 ? -16.471 -8.509 30.198 1.00 85.00 264 VAL A N 1
ATOM 1986 C CA . VAL A 1 264 ? -15.103 -8.870 29.808 1.00 85.00 264 VAL A CA 1
ATOM 1987 C C . VAL A 1 264 ? -14.209 -7.656 29.926 1.00 85.00 264 VAL A C 1
ATOM 1989 O O . VAL A 1 264 ? -14.541 -6.582 29.425 1.00 85.00 264 VAL A O 1
ATOM 1992 N N . ASP A 1 265 ? -13.061 -7.849 30.566 1.00 88.19 265 ASP A N 1
ATOM 1993 C CA . ASP A 1 265 ? -11.992 -6.863 30.609 1.00 88.19 265 ASP A CA 1
ATOM 1994 C C . ASP A 1 265 ? -11.051 -7.056 29.412 1.00 88.19 265 ASP A C 1
ATOM 1996 O O . ASP A 1 265 ? -10.394 -8.087 29.276 1.00 88.19 265 ASP A O 1
ATOM 2000 N N . LEU A 1 266 ? -11.009 -6.066 28.523 1.00 88.12 266 LEU A N 1
ATOM 2001 C CA . LEU A 1 266 ? -10.212 -6.077 27.295 1.00 88.12 266 LEU A CA 1
ATOM 2002 C C . LEU A 1 266 ? -8.849 -5.396 27.461 1.00 88.12 266 LEU A C 1
ATOM 2004 O O . LEU A 1 266 ? -8.019 -5.462 26.551 1.00 88.12 266 LEU A O 1
ATOM 2008 N N . ARG A 1 267 ? -8.589 -4.764 28.614 1.00 88.44 267 ARG A N 1
ATOM 2009 C CA . ARG A 1 267 ? -7.343 -4.033 28.886 1.00 88.44 267 ARG A CA 1
ATOM 2010 C C . ARG A 1 267 ? -6.058 -4.837 28.643 1.00 88.44 267 ARG A C 1
ATOM 2012 O O . ARG A 1 267 ? -5.141 -4.256 28.066 1.00 88.44 267 ARG A O 1
ATOM 2019 N N . PRO A 1 268 ? -5.950 -6.128 29.016 1.00 85.50 268 PRO A N 1
ATOM 2020 C CA . PRO A 1 268 ? -4.722 -6.888 28.769 1.00 85.50 268 PRO A CA 1
ATOM 2021 C C . PRO A 1 268 ? -4.547 -7.328 27.304 1.00 85.50 268 PRO A C 1
ATOM 2023 O O . PRO A 1 268 ? -3.449 -7.717 26.918 1.00 85.50 268 PRO A O 1
ATOM 2026 N N . TYR A 1 269 ? -5.597 -7.266 26.478 1.00 85.25 269 TYR A N 1
ATOM 2027 C CA . TYR A 1 269 ? -5.593 -7.810 25.109 1.00 85.25 269 TYR A CA 1
ATOM 2028 C C . TYR A 1 269 ? -5.577 -6.741 24.013 1.00 85.25 269 TYR A C 1
ATOM 2030 O O . TYR A 1 269 ? -5.437 -7.059 22.826 1.00 85.25 269 TYR A O 1
ATOM 2038 N N . MET A 1 270 ? -5.762 -5.475 24.388 1.00 89.56 270 MET A N 1
ATOM 2039 C CA . MET A 1 270 ? -5.751 -4.356 23.455 1.00 89.56 270 MET A CA 1
ATOM 2040 C C . MET A 1 270 ? -4.327 -3.889 23.145 1.00 89.56 270 MET A C 1
ATOM 2042 O O . MET A 1 270 ? -3.436 -3.899 23.991 1.00 89.56 270 MET A O 1
ATOM 2046 N N . ASN A 1 271 ? -4.128 -3.405 21.924 1.00 91.06 271 ASN A N 1
ATOM 2047 C CA . ASN A 1 271 ? -2.922 -2.687 21.550 1.00 91.06 271 ASN A CA 1
ATOM 2048 C C . ASN A 1 271 ? -3.033 -1.228 22.010 1.00 91.06 271 ASN A C 1
ATOM 2050 O O . ASN A 1 271 ? -3.724 -0.427 21.375 1.00 91.06 271 ASN A O 1
ATOM 2054 N N . THR A 1 272 ? -2.340 -0.892 23.096 1.00 90.38 272 THR A N 1
ATOM 2055 C CA . THR A 1 272 ? -2.269 0.464 23.669 1.00 90.38 272 THR A CA 1
ATOM 2056 C C . THR A 1 272 ? -1.346 1.405 22.900 1.00 90.38 272 THR A C 1
ATOM 2058 O O . THR A 1 272 ? -1.441 2.615 23.050 1.00 90.38 272 THR A O 1
ATOM 2061 N N . SER A 1 273 ? -0.461 0.871 22.055 1.00 89.69 273 SER A N 1
ATOM 2062 C CA . SER A 1 273 ? 0.476 1.648 21.227 1.00 89.69 273 SER A CA 1
ATOM 2063 C C . SER A 1 273 ? -0.036 1.838 19.797 1.00 89.69 273 SER A C 1
ATOM 2065 O O . SER A 1 273 ? 0.743 2.030 18.863 1.00 89.69 273 SER A O 1
ATOM 2067 N N . ALA A 1 274 ? -1.351 1.729 19.598 1.00 89.88 274 ALA A N 1
ATOM 2068 C CA . ALA A 1 274 ? -1.960 1.933 18.294 1.00 89.88 274 ALA A CA 1
ATOM 2069 C C . ALA A 1 274 ? -1.786 3.399 17.850 1.00 89.88 274 ALA A C 1
ATOM 2071 O O . ALA A 1 274 ? -2.128 4.301 18.615 1.00 89.88 274 ALA A O 1
ATOM 2072 N N . PRO A 1 275 ? -1.274 3.658 16.634 1.00 92.19 275 PRO A N 1
ATOM 2073 C CA . PRO A 1 275 ? -1.066 5.018 16.162 1.00 92.19 275 PRO A CA 1
ATOM 2074 C C . PRO A 1 275 ? -2.401 5.737 15.952 1.00 92.19 275 PRO A C 1
ATOM 2076 O O . PRO A 1 275 ? -3.339 5.185 15.369 1.00 92.19 275 PRO A O 1
ATOM 2079 N N . SER A 1 276 ? -2.448 6.995 16.379 1.00 94.31 276 SER A N 1
ATOM 2080 C CA . SER A 1 276 ? -3.568 7.906 16.169 1.00 94.31 276 SER A CA 1
ATOM 2081 C C . SER A 1 276 ? -3.076 9.258 15.662 1.00 94.31 276 SER A C 1
ATOM 2083 O O . SER A 1 276 ? -1.972 9.688 15.997 1.00 94.31 276 SER A O 1
ATOM 2085 N N . VAL A 1 277 ? -3.904 9.933 14.869 1.00 95.69 277 VAL A N 1
ATOM 2086 C CA . VAL A 1 277 ? -3.657 11.296 14.371 1.00 95.69 277 VAL A CA 1
ATOM 2087 C C . VAL A 1 277 ? -4.750 12.240 14.845 1.00 95.69 277 VAL A C 1
ATOM 2089 O O . VAL A 1 277 ? -5.867 11.804 15.113 1.00 95.69 277 VAL A O 1
ATOM 2092 N N . LEU A 1 278 ? -4.427 13.530 14.934 1.00 95.62 278 LEU A N 1
ATOM 2093 C CA . LEU A 1 278 ? -5.416 14.562 15.228 1.00 95.62 278 LEU A CA 1
ATOM 2094 C C . LEU A 1 278 ? -6.347 14.792 14.027 1.00 95.62 278 LEU A C 1
ATOM 2096 O O . LEU A 1 278 ? -5.961 14.594 12.875 1.00 95.62 278 LEU A O 1
ATOM 2100 N N . ASP A 1 279 ? -7.560 15.248 14.291 1.00 93.31 279 ASP A N 1
ATOM 2101 C CA . ASP A 1 279 ? -8.549 15.647 13.288 1.00 93.31 279 ASP A CA 1
ATOM 2102 C C . ASP A 1 279 ? -8.059 16.801 12.386 1.00 93.31 279 ASP A C 1
ATOM 2104 O O . ASP A 1 279 ? -8.280 16.801 11.175 1.00 93.31 279 ASP A O 1
ATOM 2108 N N . THR A 1 280 ? -7.291 17.729 12.955 1.00 91.81 280 THR A N 1
ATOM 2109 C CA . THR A 1 280 ? -6.629 18.847 12.263 1.00 91.81 280 THR A CA 1
ATOM 2110 C C . THR A 1 280 ? -5.448 18.430 11.382 1.00 91.81 280 THR A C 1
ATOM 2112 O O . THR A 1 280 ? -4.887 19.263 10.668 1.00 91.81 280 THR A O 1
ATOM 2115 N N . PHE A 1 281 ? -5.046 17.159 11.387 1.00 93.19 281 PHE A N 1
ATOM 2116 C CA . PHE A 1 281 ? -3.908 16.690 10.599 1.00 93.19 281 PHE A CA 1
ATOM 2117 C C . PHE A 1 281 ? -4.207 16.733 9.090 1.00 93.19 281 PHE A C 1
ATOM 2119 O O . PHE A 1 281 ? -5.353 16.548 8.676 1.00 93.19 281 PHE A O 1
ATOM 2126 N N . SER A 1 282 ? -3.184 16.978 8.259 1.00 91.94 282 SER A N 1
ATOM 2127 C CA . SER A 1 282 ? -3.359 17.000 6.796 1.00 91.94 282 SER A CA 1
ATOM 2128 C C . SER A 1 282 ? -3.399 15.581 6.229 1.00 91.94 282 SER A C 1
ATOM 2130 O O . SER A 1 282 ? -2.730 14.668 6.736 1.00 91.94 282 SER A O 1
ATOM 2132 N N . VAL A 1 283 ? -4.201 15.385 5.182 1.00 91.94 283 VAL A N 1
ATOM 2133 C CA . VAL A 1 283 ? -4.384 14.081 4.535 1.00 91.94 283 VAL A CA 1
ATOM 2134 C C . VAL A 1 283 ? -3.066 13.565 3.967 1.00 91.94 283 VAL A C 1
ATOM 2136 O O . VAL A 1 283 ? -2.783 12.375 4.091 1.00 91.94 283 VAL A O 1
ATOM 2139 N N . GLU A 1 284 ? -2.218 14.438 3.421 1.00 91.00 284 GLU A N 1
ATOM 2140 C CA . GLU A 1 284 ? -0.900 14.052 2.909 1.00 91.00 284 GLU A CA 1
ATOM 2141 C C . GLU A 1 284 ? -0.012 13.449 4.005 1.00 91.00 284 GLU A C 1
ATOM 2143 O O . GLU A 1 284 ? 0.570 12.373 3.834 1.00 91.00 284 GLU A O 1
ATOM 2148 N N . ARG A 1 285 ? 0.050 14.095 5.175 1.00 91.94 285 ARG A N 1
ATOM 2149 C CA . ARG A 1 285 ? 0.839 13.581 6.302 1.00 91.94 285 ARG A CA 1
ATOM 2150 C C . ARG A 1 285 ? 0.262 12.272 6.836 1.00 91.94 285 ARG A C 1
ATOM 2152 O O . ARG A 1 285 ? 1.024 11.346 7.124 1.00 91.94 285 ARG A O 1
ATOM 2159 N N . ALA A 1 286 ? -1.065 12.169 6.938 1.00 93.25 286 ALA A N 1
ATOM 2160 C CA . ALA A 1 286 ? -1.736 10.933 7.340 1.00 93.25 286 ALA A CA 1
ATOM 2161 C C . ALA A 1 286 ? -1.456 9.790 6.353 1.00 93.25 286 ALA A C 1
ATOM 2163 O O . ALA A 1 286 ? -1.180 8.669 6.774 1.00 93.25 286 ALA A O 1
ATOM 2164 N N . TYR A 1 287 ? -1.454 10.080 5.052 1.00 93.81 287 TYR A N 1
ATOM 2165 C CA . TYR A 1 287 ? -1.142 9.135 3.984 1.00 93.81 287 TYR A CA 1
ATOM 2166 C C . TYR A 1 287 ? 0.298 8.624 4.073 1.00 93.81 287 TYR A C 1
ATOM 2168 O O . TYR A 1 287 ? 0.537 7.412 4.045 1.00 93.81 287 TYR A O 1
ATOM 2176 N N . MET A 1 288 ? 1.262 9.535 4.246 1.00 92.69 288 MET A N 1
ATOM 2177 C CA . MET A 1 288 ? 2.666 9.170 4.429 1.00 92.69 288 MET A CA 1
ATOM 2178 C C . MET A 1 288 ? 2.849 8.311 5.681 1.00 92.69 288 MET A C 1
ATOM 2180 O O . MET A 1 288 ? 3.488 7.262 5.602 1.00 92.69 288 MET A O 1
ATOM 2184 N N . MET A 1 289 ? 2.242 8.683 6.812 1.00 93.69 289 MET A N 1
ATOM 2185 C CA . MET A 1 289 ? 2.277 7.891 8.047 1.00 93.69 289 MET A CA 1
ATOM 2186 C C . MET A 1 289 ? 1.656 6.500 7.851 1.00 93.69 289 MET A C 1
ATOM 2188 O O . MET A 1 289 ? 2.256 5.493 8.227 1.00 93.69 289 MET A O 1
ATOM 2192 N N . PHE A 1 290 ? 0.486 6.424 7.211 1.00 94.75 290 PHE A N 1
ATOM 2193 C CA . PHE A 1 290 ? -0.212 5.169 6.934 1.00 94.75 290 PHE A CA 1
ATOM 2194 C C . PHE A 1 290 ? 0.643 4.217 6.094 1.00 94.75 290 PHE A C 1
ATOM 2196 O O . PHE A 1 290 ? 0.743 3.029 6.411 1.00 94.75 290 PHE A O 1
ATOM 2203 N N . ARG A 1 291 ? 1.291 4.728 5.039 1.00 92.94 291 ARG A N 1
ATOM 2204 C CA . ARG A 1 291 ? 2.096 3.901 4.136 1.00 92.94 291 ARG A CA 1
ATOM 2205 C C . ARG A 1 291 ? 3.454 3.529 4.727 1.00 92.94 291 ARG A C 1
ATOM 2207 O O . ARG A 1 291 ? 3.851 2.374 4.615 1.00 92.94 291 ARG A O 1
ATOM 2214 N N . THR A 1 292 ? 4.156 4.475 5.351 1.00 93.19 292 THR A N 1
ATOM 2215 C CA . THR A 1 292 ? 5.495 4.243 5.930 1.00 93.19 292 THR A CA 1
ATOM 2216 C C . THR A 1 292 ? 5.462 3.257 7.090 1.00 93.19 292 THR A C 1
ATOM 2218 O O . THR A 1 292 ? 6.330 2.394 7.172 1.00 93.19 292 THR A O 1
ATOM 2221 N N . LEU A 1 293 ? 4.433 3.323 7.939 1.00 93.19 293 LEU A N 1
ATOM 2222 C CA . LEU A 1 293 ? 4.243 2.379 9.042 1.00 93.19 293 LEU A CA 1
ATOM 2223 C C . LEU A 1 293 ? 3.513 1.091 8.619 1.00 93.19 293 LEU A C 1
ATOM 2225 O O . LEU A 1 293 ? 3.348 0.185 9.433 1.00 93.19 293 LEU A O 1
ATOM 2229 N N . GLY A 1 294 ? 3.050 0.992 7.366 1.00 92.25 294 GLY A N 1
ATOM 2230 C CA . GLY A 1 294 ? 2.337 -0.186 6.862 1.00 92.25 294 GLY A CA 1
ATOM 2231 C C . GLY A 1 294 ? 1.017 -0.458 7.591 1.00 92.25 294 GLY A C 1
ATOM 2232 O O . GLY A 1 294 ? 0.663 -1.616 7.835 1.00 92.25 294 GLY A O 1
ATOM 2233 N N . LEU A 1 295 ? 0.293 0.598 7.968 1.00 92.94 295 LEU A N 1
ATOM 2234 C CA . LEU A 1 295 ? -0.920 0.484 8.772 1.00 92.94 295 LEU A CA 1
ATOM 2235 C C . LEU A 1 295 ? -2.065 -0.168 7.987 1.00 92.94 295 LEU A C 1
ATOM 2237 O O . LEU A 1 295 ? -2.131 -0.147 6.755 1.00 92.94 295 LEU A O 1
ATOM 2241 N N . ARG A 1 296 ? -2.996 -0.772 8.731 1.00 91.38 296 ARG A N 1
ATOM 2242 C CA . ARG A 1 296 ? -4.287 -1.235 8.190 1.00 91.38 296 ARG A CA 1
ATOM 2243 C C . ARG A 1 296 ? -5.412 -0.261 8.504 1.00 91.38 296 ARG A C 1
ATOM 2245 O O . ARG A 1 296 ? -6.290 -0.066 7.671 1.00 91.38 296 ARG A O 1
ATOM 2252 N N . HIS A 1 297 ? -5.348 0.315 9.700 1.00 93.31 297 HIS A N 1
ATOM 2253 C CA . HIS A 1 297 ? -6.308 1.259 10.248 1.00 93.31 297 HIS A CA 1
ATOM 2254 C C . HIS A 1 297 ? -5.535 2.352 10.967 1.00 93.31 297 HIS A C 1
ATOM 2256 O O . HIS A 1 297 ? -4.558 2.052 11.657 1.00 93.31 297 HIS A O 1
ATOM 2262 N N . LEU A 1 298 ? -5.979 3.589 10.811 1.00 95.44 298 LEU A N 1
ATOM 2263 C CA . LEU A 1 298 ? -5.448 4.749 11.509 1.00 95.44 298 LEU A CA 1
ATOM 2264 C C . LEU A 1 298 ? -6.608 5.456 12.205 1.00 95.44 298 LEU A C 1
ATOM 2266 O O . LEU A 1 298 ? -7.592 5.814 11.560 1.00 95.44 298 LEU A O 1
ATOM 2270 N N . VAL A 1 299 ? -6.520 5.600 13.525 1.00 95.25 299 VAL A N 1
ATOM 2271 C CA . VAL A 1 299 ? -7.580 6.229 14.322 1.00 95.25 299 VAL A CA 1
ATOM 2272 C C . VAL A 1 299 ? -7.386 7.740 14.310 1.00 95.25 299 VAL A C 1
ATOM 2274 O O . VAL A 1 299 ? -6.268 8.228 14.471 1.00 95.25 299 VAL A O 1
ATOM 2277 N N . VAL A 1 300 ? -8.479 8.471 14.122 1.00 95.88 300 VAL A N 1
ATOM 2278 C CA . VAL A 1 300 ? -8.504 9.932 14.147 1.00 95.88 300 VAL A CA 1
ATOM 2279 C C . VAL A 1 300 ? -9.142 10.378 15.449 1.00 95.88 300 VAL A C 1
ATOM 2281 O O . VAL A 1 300 ? -10.262 9.964 15.772 1.00 95.88 300 VAL A O 1
ATOM 2284 N N . VAL A 1 301 ? -8.425 11.211 16.192 1.00 95.25 301 VAL A N 1
ATOM 2285 C CA . VAL A 1 301 ? -8.839 11.717 17.496 1.00 95.25 301 VAL A CA 1
ATOM 2286 C C . VAL A 1 301 ? -8.886 13.241 17.515 1.00 95.25 301 VAL A C 1
ATOM 2288 O O . VAL A 1 301 ? -8.171 13.905 16.777 1.00 95.25 301 VAL A O 1
ATOM 2291 N N . ASP A 1 302 ? -9.734 13.797 18.366 1.00 94.25 302 ASP A N 1
ATOM 2292 C CA . ASP A 1 302 ? -9.781 15.231 18.666 1.00 94.25 302 ASP A CA 1
ATOM 2293 C C . ASP A 1 302 ? -8.669 15.609 19.674 1.00 94.25 302 ASP A C 1
ATOM 2295 O O . ASP A 1 302 ? -8.026 14.740 20.270 1.00 94.25 302 ASP A O 1
ATOM 2299 N N . ALA A 1 303 ? -8.473 16.900 19.939 1.00 92.94 303 ALA A N 1
ATOM 2300 C CA . ALA A 1 303 ? -7.550 17.447 20.933 1.00 92.94 303 ALA A CA 1
ATOM 2301 C C . ALA A 1 303 ? -7.771 16.897 22.358 1.00 92.94 303 ALA A C 1
ATOM 2303 O O . ALA A 1 303 ? -6.837 16.851 23.158 1.00 92.94 303 ALA A O 1
ATOM 2304 N N . VAL A 1 304 ? -8.991 16.447 22.678 1.00 92.62 304 VAL A N 1
ATOM 2305 C CA . VAL A 1 304 ? -9.347 15.818 23.969 1.00 92.62 304 VAL A CA 1
ATOM 2306 C C . VAL A 1 304 ? -9.193 14.286 23.931 1.00 92.62 304 VAL A C 1
ATOM 2308 O O . VAL A 1 304 ? -9.578 13.583 24.862 1.00 92.62 304 VAL A O 1
ATOM 2311 N N . ASN A 1 305 ? -8.612 13.742 22.858 1.00 92.75 305 ASN A N 1
ATOM 2312 C CA . ASN A 1 305 ? -8.431 12.310 22.628 1.00 92.75 305 ASN A CA 1
ATOM 2313 C C . ASN A 1 305 ? -9.763 11.527 22.556 1.00 92.75 305 ASN A C 1
ATOM 2315 O O . ASN A 1 305 ? -9.861 10.366 22.961 1.00 92.75 305 ASN A O 1
ATOM 2319 N N . HIS A 1 306 ? -10.807 12.175 22.034 1.00 93.62 306 HIS A N 1
ATOM 2320 C CA . HIS A 1 306 ? -12.065 11.536 21.648 1.00 93.62 306 HIS A CA 1
ATOM 2321 C C . HIS A 1 306 ? -11.969 11.016 20.215 1.00 93.62 306 HIS A C 1
ATOM 2323 O O . HIS A 1 306 ? -11.379 11.673 19.365 1.00 93.62 306 HIS A O 1
ATOM 2329 N N . ILE A 1 307 ? -12.561 9.859 19.927 1.00 93.75 307 ILE A N 1
ATOM 2330 C CA . ILE A 1 307 ? -12.522 9.273 18.580 1.00 93.75 307 ILE A CA 1
ATOM 2331 C C . ILE A 1 307 ? -13.499 10.018 17.675 1.00 93.75 307 ILE A C 1
ATOM 2333 O O . ILE A 1 307 ? -14.700 10.038 17.943 1.00 93.75 307 ILE A O 1
ATOM 2337 N N . VAL A 1 308 ? -12.988 10.570 16.577 1.00 93.56 308 VAL A N 1
ATOM 2338 C CA . VAL A 1 308 ? -13.792 11.275 15.568 1.00 93.56 308 VAL A CA 1
ATOM 2339 C C . VAL A 1 308 ? -14.028 10.391 14.344 1.00 93.56 308 VAL A C 1
ATOM 2341 O O . VAL A 1 308 ? -15.111 10.397 13.757 1.00 93.56 308 VAL A O 1
ATOM 2344 N N . GLY A 1 309 ? -13.030 9.585 13.977 1.00 94.62 309 GLY A N 1
ATOM 2345 C CA . GLY A 1 309 ? -13.084 8.763 12.777 1.00 94.62 309 GLY A CA 1
ATOM 2346 C C . GLY A 1 309 ? -12.020 7.678 12.729 1.00 94.62 309 GLY A C 1
ATOM 2347 O O . GLY A 1 309 ? -11.129 7.591 13.575 1.00 94.62 309 GLY A O 1
ATOM 2348 N N . ILE A 1 310 ? -12.121 6.836 11.708 1.00 94.69 310 ILE A N 1
ATOM 2349 C CA . ILE A 1 310 ? -11.101 5.848 11.366 1.00 94.69 310 ILE A CA 1
ATOM 2350 C C . ILE A 1 310 ? -10.803 5.939 9.874 1.00 94.69 310 ILE A C 1
ATOM 2352 O O . ILE A 1 310 ? -11.703 6.172 9.066 1.00 94.69 310 ILE A O 1
ATOM 2356 N N . ILE A 1 311 ? -9.537 5.773 9.515 1.00 94.94 311 ILE A N 1
ATOM 2357 C CA . ILE A 1 311 ? -9.073 5.734 8.132 1.00 94.94 311 ILE A CA 1
ATOM 2358 C C . ILE A 1 311 ? -8.578 4.327 7.840 1.00 94.94 311 ILE A C 1
ATOM 2360 O O . ILE A 1 311 ? -7.726 3.786 8.552 1.00 94.94 311 ILE A O 1
ATOM 2364 N N . SER A 1 312 ? -9.090 3.748 6.767 1.00 93.31 312 SER A N 1
ATOM 2365 C CA . SER A 1 312 ? -8.615 2.499 6.195 1.00 93.31 312 SER A CA 1
ATOM 2366 C C . SER A 1 312 ? -7.864 2.754 4.888 1.00 93.31 312 SER A C 1
ATOM 2368 O O . SER A 1 312 ? -7.885 3.845 4.319 1.00 93.31 312 SER A O 1
ATOM 2370 N N . ARG A 1 313 ? -7.235 1.705 4.350 1.00 91.81 313 ARG A N 1
ATOM 2371 C CA . ARG A 1 313 ? -6.589 1.776 3.031 1.00 91.81 313 ARG A CA 1
ATOM 2372 C C . ARG A 1 313 ? -7.555 2.203 1.923 1.00 91.81 313 ARG A C 1
ATOM 2374 O O . ARG A 1 313 ? -7.123 2.860 0.986 1.00 91.81 313 ARG A O 1
ATOM 2381 N N . GLN A 1 314 ? -8.825 1.802 2.008 1.00 90.06 314 GLN A N 1
ATOM 2382 C CA . GLN A 1 314 ? -9.819 2.095 0.973 1.00 90.06 314 GLN A CA 1
ATOM 2383 C C . GLN A 1 314 ? -10.160 3.586 0.914 1.00 90.06 314 GLN A C 1
ATOM 2385 O O . GLN A 1 314 ? -10.416 4.104 -0.167 1.00 90.06 314 GLN A O 1
ATOM 2390 N N . ASP A 1 315 ? -10.100 4.276 2.051 1.00 91.00 315 ASP A N 1
ATOM 2391 C CA . ASP A 1 315 ? -10.423 5.702 2.146 1.00 91.00 315 ASP A CA 1
ATOM 2392 C C . ASP A 1 315 ? -9.310 6.580 1.545 1.00 91.00 315 ASP A C 1
ATOM 2394 O O . ASP A 1 315 ? -9.566 7.685 1.081 1.00 91.00 315 ASP A O 1
ATOM 2398 N N . LEU A 1 316 ? -8.077 6.065 1.492 1.00 91.19 316 LEU A N 1
ATOM 2399 C CA . LEU A 1 316 ? -6.901 6.763 0.959 1.00 91.19 316 LEU A CA 1
ATOM 2400 C C . LEU A 1 316 ? -6.650 6.519 -0.539 1.00 91.19 316 LEU A C 1
ATOM 2402 O O . LEU A 1 316 ? -5.615 6.930 -1.062 1.00 91.19 316 LEU A O 1
ATOM 2406 N N . LEU A 1 317 ? -7.550 5.822 -1.236 1.00 89.62 317 LEU A N 1
ATOM 2407 C CA . LEU A 1 317 ? -7.436 5.611 -2.682 1.00 89.62 317 LEU A CA 1
ATOM 2408 C C . LEU A 1 317 ? -7.746 6.910 -3.437 1.00 89.62 317 LEU A C 1
ATOM 2410 O O . LEU A 1 317 ? -8.625 7.660 -3.024 1.00 89.62 317 LEU A O 1
ATOM 2414 N N . GLY A 1 318 ? -7.076 7.148 -4.571 1.00 85.19 318 GLY A N 1
ATOM 2415 C CA . GLY A 1 318 ? -7.181 8.413 -5.318 1.00 85.19 318 GLY A CA 1
ATOM 2416 C C . GLY A 1 318 ? -8.618 8.873 -5.595 1.00 85.19 318 GLY A C 1
ATOM 2417 O O . GLY A 1 318 ? -8.958 10.016 -5.322 1.00 85.19 318 GLY A O 1
ATOM 2418 N N . TYR A 1 319 ? -9.510 7.964 -6.004 1.00 84.00 319 TYR A N 1
ATOM 2419 C CA . TYR A 1 319 ? -10.916 8.309 -6.257 1.00 84.00 319 TYR A CA 1
ATOM 2420 C C . TYR A 1 319 ? -11.691 8.714 -4.986 1.00 84.00 319 TYR A C 1
ATOM 2422 O O . TYR A 1 319 ? -12.590 9.549 -5.058 1.00 84.00 319 TYR A O 1
ATOM 2430 N N . CYS A 1 320 ? -11.359 8.141 -3.823 1.00 86.50 320 CYS A N 1
ATOM 2431 C CA . CYS A 1 320 ? -11.936 8.543 -2.537 1.00 86.50 320 CYS A CA 1
ATOM 2432 C C . CYS A 1 320 ? -11.415 9.919 -2.117 1.00 86.50 320 CYS A C 1
ATOM 2434 O O . CYS A 1 320 ? -12.180 10.727 -1.594 1.00 86.50 320 CYS A O 1
ATOM 2436 N N . LEU A 1 321 ? -10.132 10.192 -2.370 1.00 87.19 321 LEU A N 1
ATOM 2437 C CA . LEU A 1 321 ? -9.527 11.494 -2.105 1.00 87.19 321 LEU A CA 1
ATOM 2438 C C . LEU A 1 321 ? -10.165 12.585 -2.973 1.00 87.19 321 LEU A C 1
ATOM 2440 O O . LEU A 1 321 ? -10.552 13.623 -2.446 1.00 87.19 321 LEU A O 1
ATOM 2444 N N . ASP A 1 322 ? -10.365 12.333 -4.266 1.00 87.12 322 ASP A N 1
ATOM 2445 C CA . ASP A 1 322 ? -11.030 13.275 -5.173 1.00 87.12 322 ASP A CA 1
ATOM 2446 C C . ASP A 1 322 ? -12.500 13.538 -4.779 1.00 87.12 322 ASP A C 1
ATOM 2448 O O . ASP A 1 322 ? -12.978 14.677 -4.841 1.00 87.12 322 ASP A O 1
ATOM 2452 N N . ASP A 1 323 ? -13.225 12.514 -4.311 1.00 87.31 323 ASP A N 1
ATOM 2453 C CA . ASP A 1 323 ? -14.584 12.676 -3.773 1.00 87.31 323 ASP A CA 1
ATOM 2454 C C . ASP A 1 323 ? -14.587 13.481 -2.460 1.00 87.31 323 ASP A C 1
ATOM 2456 O O . ASP A 1 323 ? -15.435 14.354 -2.259 1.00 87.31 323 ASP A O 1
ATOM 2460 N N . ALA A 1 324 ? -13.609 13.252 -1.580 1.00 84.56 324 ALA A N 1
ATOM 2461 C CA . ALA A 1 324 ? -13.439 14.029 -0.354 1.00 84.56 324 ALA A CA 1
ATOM 2462 C C . ALA A 1 324 ? -13.123 15.505 -0.649 1.00 84.56 324 ALA A C 1
ATOM 2464 O O . ALA A 1 324 ? -13.734 16.389 -0.045 1.00 84.56 324 ALA A O 1
ATOM 2465 N N . ILE A 1 325 ? -12.257 15.781 -1.629 1.00 84.44 325 ILE A N 1
ATOM 2466 C CA . ILE A 1 325 ? -11.954 17.139 -2.106 1.00 84.44 325 ILE A CA 1
ATOM 2467 C C . ILE A 1 325 ? -13.223 17.805 -2.644 1.00 84.44 325 ILE A C 1
ATOM 2469 O O . ILE A 1 325 ? -13.560 18.921 -2.248 1.00 84.44 325 ILE A O 1
ATOM 2473 N N . SER A 1 326 ? -13.979 17.100 -3.488 1.00 84.25 326 SER A N 1
ATOM 2474 C CA . SER A 1 326 ? -15.237 17.603 -4.052 1.00 84.25 326 SER A CA 1
ATOM 2475 C C . SER A 1 326 ? -16.264 17.938 -2.962 1.00 84.25 326 SER A C 1
ATOM 2477 O O . SER A 1 326 ? -16.996 18.926 -3.059 1.00 84.25 326 SER A O 1
ATOM 2479 N N . LYS A 1 327 ? -16.325 17.131 -1.897 1.00 84.19 327 LYS A N 1
ATOM 2480 C CA . LYS A 1 327 ? -17.179 17.382 -0.728 1.00 84.19 327 LYS A CA 1
ATOM 2481 C C . LYS A 1 327 ? -16.709 18.587 0.084 1.00 84.19 327 LYS A C 1
ATOM 2483 O O . LYS A 1 327 ? -17.553 19.388 0.480 1.00 84.19 327 LYS A O 1
ATOM 2488 N N . ALA A 1 328 ? -15.406 18.726 0.311 1.00 81.19 328 ALA A N 1
ATOM 2489 C CA . ALA A 1 328 ? -14.829 19.855 1.040 1.00 81.19 328 ALA A CA 1
ATOM 2490 C C . ALA A 1 328 ? -15.057 21.186 0.301 1.00 81.19 328 ALA A C 1
ATOM 2492 O O . ALA A 1 328 ? -15.511 22.158 0.903 1.00 81.19 328 ALA A O 1
ATOM 2493 N N . GLN A 1 329 ? -14.889 21.203 -1.026 1.00 81.94 329 GLN A N 1
ATOM 2494 C CA . GLN A 1 329 ? -15.208 22.368 -1.863 1.00 81.94 329 GLN A CA 1
ATOM 2495 C C . GLN A 1 329 ? -16.684 22.773 -1.762 1.00 81.94 329 GLN A C 1
ATOM 2497 O O . GLN A 1 329 ? -17.002 23.950 -1.623 1.00 81.94 329 GLN A O 1
ATOM 2502 N N . ARG A 1 330 ? -17.612 21.805 -1.769 1.00 81.19 330 ARG A N 1
ATOM 2503 C CA . ARG A 1 330 ? -19.050 22.091 -1.597 1.00 81.19 330 ARG A CA 1
ATOM 2504 C C . ARG A 1 330 ? -19.390 22.685 -0.231 1.00 81.19 330 ARG A C 1
ATOM 2506 O O . ARG A 1 330 ? -20.388 23.391 -0.123 1.00 81.19 330 ARG A O 1
ATOM 2513 N N . LYS A 1 331 ? -18.601 22.383 0.800 1.00 79.75 331 LYS A N 1
ATOM 2514 C CA . LYS A 1 331 ? -18.769 22.941 2.146 1.00 79.75 331 LYS A CA 1
ATOM 2515 C C . LYS A 1 331 ? -18.132 24.324 2.317 1.00 79.75 331 LYS A C 1
ATOM 2517 O O . LYS A 1 331 ? -18.397 24.963 3.328 1.00 79.75 331 LYS A O 1
ATOM 2522 N N . GLY A 1 332 ? -17.333 24.788 1.352 1.00 72.12 332 GLY A N 1
ATOM 2523 C CA . GLY A 1 332 ? -16.567 26.033 1.470 1.00 72.12 332 GLY A CA 1
ATOM 2524 C C . GLY A 1 332 ? -15.412 25.940 2.472 1.00 72.12 332 GLY A C 1
ATOM 2525 O O . GLY A 1 332 ? -15.020 26.950 3.045 1.00 72.12 332 GLY A O 1
ATOM 2526 N N . GLU A 1 333 ? -14.907 24.728 2.722 1.00 66.19 333 GLU A N 1
ATOM 2527 C CA . GLU A 1 333 ? -13.747 24.473 3.594 1.00 66.19 333 GLU A CA 1
ATOM 2528 C C . GLU A 1 333 ? -12.405 24.639 2.842 1.00 66.19 333 GLU A C 1
ATOM 2530 O O . GLU A 1 333 ? -11.345 24.534 3.455 1.00 66.19 333 GLU A O 1
ATOM 2535 N N . LEU A 1 334 ? -12.463 24.907 1.528 1.00 57.59 334 LEU A N 1
ATOM 2536 C CA . LEU A 1 334 ? -11.350 25.139 0.600 1.00 57.59 334 LEU A CA 1
ATOM 2537 C C . LEU A 1 334 ? -11.593 26.403 -0.229 1.00 57.59 334 LEU A C 1
ATOM 2539 O O . LEU A 1 334 ? -12.764 26.612 -0.629 1.00 57.59 334 LEU A O 1
#

Organism: NCBI:txid582737

Nearest PDB structures (foldseek):
  7cq7-assembly1_D  TM=8.366E-01  e=1.617E-15  Homo sapiens
  8iab-assembly1_B  TM=7.707E-01  e=1.099E-15  Arabidopsis thaliana
  8iad-assembly1_B  TM=7.887E-01  e=2.016E-15  Arabidopsis thaliana
  7xa9-assembly1_B  TM=7.719E-01  e=5.441E-15  Arabidopsis thaliana
  8ta5-assembly1_A  TM=6.525E-01  e=1.910E-11  Homo sapiens

pLDDT: mean 78.77, std 19.05, range [32.94, 96.62]

Mean predicted aligned error: 12.5 Å